Protein AF-A0A956P5V9-F1 (afdb_monomer)

Sequence (226 aa):
MSADKDPRDGPASDAERDRRAAQRGSGHRHDRHARRGRPPIDPDERKDKVLHARIPESLDAQLRQEARKMRIPVSNLVRNILEDTLRLVDNVVADSFELVDTVRRDALHIADTAKRTYGSFAKARDDEDEDGEGEEGAEGEDAAVFVAADEAPDEDPESASNAADPGRTEDPLADIYGWQSLRVSREEHCAKCDAAIARGTSANLGQSDVPGAARRWLCDACMEAW

Secondary structure (DSSP, 8-state):
---------PPPPHHHHHHHHHHT-------TT---------TTT---PPP-----HHHHHHHHHHHHHTTS-HHHHHHHHHHHHHHHHHHHHHHHHHHHHHHHHHHHHHHHHHHHHHHHHHHTTSSS-SS---------------------------S------TT----TTTTEEEEEEEE-SS-EEBTTT--EE-TTSEEEEEEESSTTPPP-EE-HHHHHT-

Solvent-accessible surface area (backbone atoms only — not comparable to full-atom values): 14953 Å² total; per-residue (Å²): 135,80,86,83,91,82,87,88,85,76,81,77,53,70,72,58,56,52,52,54,53,60,73,72,60,78,69,87,75,82,76,92,68,79,62,88,64,73,74,83,71,51,76,80,69,61,72,75,78,85,80,89,76,91,72,58,71,71,56,54,52,49,46,50,50,52,15,57,74,72,73,46,57,50,71,57,48,54,49,50,52,54,52,52,55,50,54,50,51,53,49,54,54,50,53,52,52,55,48,51,55,48,53,51,50,51,52,53,49,53,51,51,53,49,50,53,59,57,48,55,60,56,56,69,66,72,80,76,80,89,76,90,86,85,84,91,77,89,81,80,90,82,80,76,88,78,77,82,91,80,84,79,82,94,74,81,96,77,89,86,87,83,77,80,62,96,78,63,84,68,62,95,60,73,64,44,82,42,75,44,84,41,68,34,89,50,74,47,54,17,73,85,78,64,46,78,42,55,55,71,37,72,30,28,38,48,41,56,85,56,87,87,62,78,86,41,35,33,41,60,74,57,56,77,72,103

Foldseek 3Di:
DDDDDDDDDDPDPVVVVVVVVVVVPPPPPDDPPPPVDDPPQDVVNVPPDDDDDDDDPVVVVVLVVVCVVVVHDSVVVVVCVVVVVVVVVVVVVVVVVVVVVVVVVVVVVVVVVVCVVVVVVVVVVVPPPPDDDDDDDDDDDDDDDDDDPDDDPDDDDDDDDPPDDPPDPDQLCPQFPDWDWDQAQCWDAAPPPRDIDHHRDIWIWGDGPDPPRDIHIHHPVVVVVD

Mean predicted aligned error: 22.94 Å

pLDDT: mean 72.57, std 23.37, range [32.94, 98.0]

Structure (mmCIF, N/CA/C/O backbone):
data_AF-A0A956P5V9-F1
#
_entry.id   AF-A0A956P5V9-F1
#
loop_
_atom_site.group_PDB
_atom_site.id
_atom_site.type_symbol
_atom_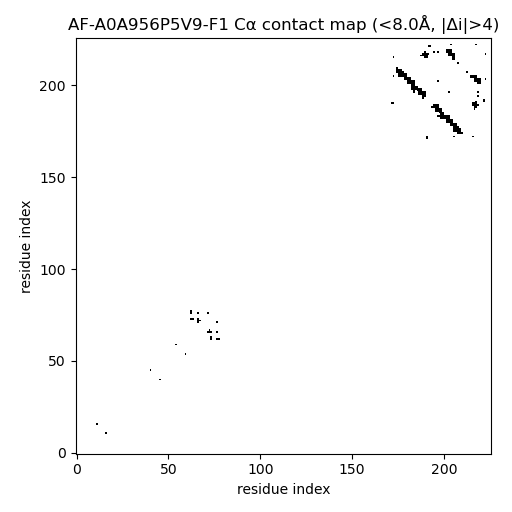site.label_atom_id
_atom_site.label_alt_id
_atom_site.label_comp_id
_atom_site.label_asym_id
_atom_site.label_entity_id
_atom_site.label_seq_id
_atom_site.pdbx_PDB_ins_code
_atom_site.Cartn_x
_atom_site.Cartn_y
_atom_site.Cartn_z
_atom_site.occupancy
_atom_site.B_iso_or_equiv
_atom_site.auth_seq_id
_atom_site.auth_comp_id
_atom_site.auth_asym_id
_atom_site.auth_atom_id
_atom_site.pdbx_PDB_model_num
ATOM 1 N N . MET A 1 1 ? -64.712 70.072 59.289 1.00 46.41 1 MET A N 1
ATOM 2 C CA . MET A 1 1 ? -64.788 68.611 59.504 1.00 46.41 1 MET A CA 1
ATOM 3 C C . MET A 1 1 ? -65.736 68.052 58.433 1.00 46.41 1 MET A C 1
ATOM 5 O O . MET A 1 1 ? -66.830 67.638 58.768 1.00 46.41 1 MET A O 1
ATOM 9 N N . SER A 1 2 ? -65.545 68.236 57.119 1.00 40.84 2 SER A N 1
ATOM 10 C CA . SER A 1 2 ? -64.409 67.884 56.236 1.00 40.84 2 SER A CA 1
ATOM 11 C C . SER A 1 2 ? -64.039 66.415 56.420 1.00 40.84 2 SER A C 1
ATOM 13 O O . SER A 1 2 ? -63.437 66.092 57.436 1.00 40.84 2 SER A O 1
ATOM 15 N N . ALA A 1 3 ? -64.620 65.540 55.592 1.00 45.25 3 ALA A N 1
ATOM 16 C CA . ALA A 1 3 ? -63.988 64.955 54.390 1.00 45.25 3 ALA A CA 1
ATOM 17 C C . ALA A 1 3 ? -63.435 63.564 54.774 1.00 45.25 3 ALA A C 1
ATOM 19 O O . ALA A 1 3 ? -62.900 63.411 55.860 1.00 45.25 3 ALA A O 1
ATOM 20 N N . ASP A 1 4 ? -63.551 62.479 54.025 1.00 46.75 4 ASP A N 1
ATOM 21 C CA . ASP A 1 4 ? -64.001 62.262 52.662 1.00 46.75 4 ASP A CA 1
ATOM 22 C C . ASP A 1 4 ? -64.373 60.774 52.571 1.00 46.75 4 ASP A C 1
ATOM 24 O O . ASP A 1 4 ? -63.726 59.915 53.177 1.00 46.75 4 ASP A O 1
ATOM 28 N N . LYS A 1 5 ? -65.455 60.478 51.861 1.00 48.50 5 LYS A N 1
ATOM 29 C CA . LYS A 1 5 ? -65.922 59.125 51.576 1.00 48.50 5 LYS A CA 1
ATOM 30 C C . LYS A 1 5 ? -65.556 58.874 50.125 1.00 48.50 5 LYS A C 1
ATOM 32 O O . LYS A 1 5 ? -66.271 59.362 49.259 1.00 48.50 5 LYS A O 1
ATOM 37 N N . ASP A 1 6 ? -64.487 58.123 49.874 1.00 47.81 6 ASP A N 1
ATOM 38 C CA . ASP A 1 6 ? -64.166 57.659 48.524 1.00 47.81 6 ASP A CA 1
ATOM 39 C C . ASP A 1 6 ? -63.976 56.124 48.512 1.00 47.81 6 ASP A C 1
ATOM 41 O O . ASP A 1 6 ? -63.402 55.559 49.450 1.00 47.81 6 ASP A O 1
ATOM 45 N N . PRO A 1 7 ? -64.539 55.429 47.506 1.00 58.16 7 PRO A N 1
ATOM 46 C CA . PRO A 1 7 ? -64.796 54.003 47.486 1.00 58.16 7 PRO A CA 1
ATOM 47 C C . PRO A 1 7 ? -63.680 53.252 46.770 1.00 58.16 7 PRO A C 1
ATOM 49 O O . PRO A 1 7 ? -63.020 53.801 45.885 1.00 58.16 7 PRO A O 1
ATOM 52 N N . ARG A 1 8 ? -63.543 51.963 47.086 1.00 48.28 8 ARG A N 1
ATOM 53 C CA . ARG A 1 8 ? -63.148 50.896 46.153 1.00 48.28 8 ARG A CA 1
ATOM 54 C C . ARG A 1 8 ? -63.007 49.601 46.943 1.00 48.28 8 ARG A C 1
ATOM 56 O O . ARG A 1 8 ? -62.033 49.454 47.653 1.00 48.28 8 ARG A O 1
ATOM 63 N N . ASP A 1 9 ? -63.995 48.719 46.828 1.00 44.31 9 ASP A N 1
ATOM 64 C CA . ASP A 1 9 ? -63.819 47.260 46.906 1.00 44.31 9 ASP A CA 1
ATOM 65 C C . ASP A 1 9 ? -65.153 46.592 46.539 1.00 44.31 9 ASP A C 1
ATOM 67 O O . ASP A 1 9 ? -65.897 46.072 47.368 1.00 44.31 9 ASP A O 1
ATOM 71 N N . GLY A 1 10 ? -65.503 46.672 45.253 1.00 46.09 10 GLY A N 1
ATOM 72 C CA . GLY A 1 10 ? -66.444 45.720 44.671 1.00 46.09 10 GLY A CA 1
ATOM 73 C C . GLY A 1 10 ? -65.675 44.432 44.364 1.00 46.09 10 GLY A C 1
ATOM 74 O O . GLY A 1 10 ? -64.620 44.526 43.729 1.00 46.09 10 GLY A O 1
ATOM 75 N N . PRO A 1 11 ? -66.137 43.242 44.792 1.00 51.69 11 PRO A N 1
ATOM 76 C CA . PRO A 1 11 ? -65.460 42.001 44.453 1.00 51.69 11 PRO A CA 1
ATOM 77 C C . PRO A 1 11 ? -65.523 41.814 42.936 1.00 51.69 11 PRO A C 1
ATOM 79 O O . PRO A 1 11 ? -66.602 41.741 42.347 1.00 51.69 11 PRO A O 1
ATOM 82 N N . ALA A 1 12 ? -64.350 41.782 42.301 1.00 51.03 12 ALA A N 1
ATOM 83 C CA . ALA A 1 12 ? -64.212 41.417 40.902 1.00 51.03 12 ALA A CA 1
ATOM 84 C C . ALA A 1 12 ? -64.928 40.078 40.682 1.00 51.03 12 ALA A C 1
ATOM 86 O O . ALA A 1 12 ? -64.551 39.072 41.282 1.00 51.03 12 ALA A O 1
ATOM 87 N N . SER A 1 13 ? -65.978 40.101 39.860 1.00 58.06 13 SER A N 1
ATOM 88 C CA . SER A 1 13 ? -66.770 38.934 39.477 1.00 58.06 13 SER A CA 1
ATOM 89 C C . SER A 1 13 ? -65.859 37.773 39.089 1.00 58.06 13 SER A C 1
ATOM 91 O O . SER A 1 13 ? -64.878 37.995 38.375 1.00 58.06 13 SER A O 1
ATOM 93 N N . ASP A 1 14 ? -66.210 36.552 39.488 1.00 54.56 14 ASP A N 1
ATOM 94 C CA . ASP A 1 14 ? -65.444 35.326 39.219 1.00 54.56 14 ASP A CA 1
ATOM 95 C C . ASP A 1 14 ? -65.039 35.163 37.736 1.00 54.56 14 ASP A C 1
ATOM 97 O O . ASP A 1 14 ? -63.960 34.657 37.427 1.00 54.56 14 ASP A O 1
ATOM 101 N N . ALA A 1 15 ? -65.811 35.746 36.814 1.00 54.78 15 ALA A N 1
ATOM 102 C CA . ALA A 1 15 ? -65.501 35.827 35.386 1.00 54.78 15 ALA A CA 1
ATOM 103 C C . ALA A 1 15 ? -64.183 36.567 35.040 1.00 54.78 15 ALA A C 1
ATOM 105 O O . ALA A 1 15 ? -63.541 36.262 34.035 1.00 54.78 15 ALA A O 1
ATOM 106 N N . GLU A 1 16 ? -63.751 37.537 35.850 1.00 52.47 16 GLU A N 1
ATOM 107 C CA . GLU A 1 16 ? -62.502 38.298 35.666 1.00 52.47 16 GLU A CA 1
ATOM 108 C C . GLU A 1 16 ? -61.285 37.494 36.167 1.00 52.47 16 GLU A C 1
ATOM 110 O O . GLU A 1 16 ? -60.184 37.573 35.609 1.00 52.47 16 GLU A O 1
ATOM 115 N N . ARG A 1 17 ? -61.493 36.671 37.206 1.00 54.59 17 ARG A N 1
ATOM 116 C CA . ARG A 1 17 ? -60.479 35.772 37.771 1.00 54.59 17 ARG A CA 1
ATOM 117 C C . ARG A 1 17 ? -60.180 34.615 36.812 1.00 54.59 17 ARG A C 1
ATOM 119 O O . ARG A 1 17 ? -59.003 34.322 36.589 1.00 54.59 17 ARG A O 1
ATOM 126 N N . ASP A 1 18 ? -61.200 34.071 36.149 1.00 55.56 18 ASP A N 1
ATOM 127 C CA . ASP A 1 18 ? -61.035 33.042 35.112 1.00 55.56 18 ASP A CA 1
ATOM 128 C C . ASP A 1 18 ? -60.335 33.573 33.851 1.00 55.56 18 ASP A C 1
ATOM 130 O O . ASP A 1 18 ? -59.452 32.911 33.297 1.00 55.56 18 ASP A O 1
ATOM 134 N N . ARG A 1 19 ? -60.609 34.820 33.435 1.00 55.47 19 ARG A N 1
ATOM 135 C CA . ARG A 1 19 ? -59.881 35.460 32.318 1.00 55.47 19 ARG A CA 1
ATOM 136 C C . ARG A 1 19 ? -58.395 35.669 32.623 1.00 55.47 19 ARG A C 1
ATOM 138 O O . ARG A 1 19 ? -57.557 35.492 31.737 1.00 55.47 19 ARG A O 1
ATOM 145 N N . ARG A 1 20 ? -58.039 36.001 33.871 1.00 54.00 20 ARG A N 1
ATOM 146 C CA . ARG A 1 20 ? -56.632 36.134 34.298 1.00 54.00 20 ARG A CA 1
ATOM 147 C C . ARG A 1 20 ? -55.919 34.787 34.435 1.00 54.00 20 ARG A C 1
ATOM 149 O O . ARG A 1 20 ? -54.707 34.742 34.217 1.00 54.00 20 ARG A O 1
ATOM 156 N N . ALA A 1 21 ? -56.638 33.707 34.747 1.00 52.31 21 ALA A N 1
ATOM 157 C CA . ALA A 1 21 ? -56.098 32.347 34.714 1.00 52.31 21 ALA A CA 1
ATOM 158 C C . ALA A 1 21 ? -55.839 31.877 33.268 1.00 52.31 21 ALA A C 1
ATOM 160 O O . ALA A 1 21 ? -54.777 31.322 32.989 1.00 52.31 21 ALA A O 1
ATOM 161 N N . ALA A 1 22 ? -56.733 32.205 32.327 1.00 51.69 22 ALA A N 1
ATOM 162 C CA . ALA A 1 22 ? -56.562 31.883 30.908 1.00 51.69 22 ALA A CA 1
ATOM 163 C C . ALA A 1 22 ? -55.430 32.684 30.227 1.00 51.69 22 ALA A C 1
A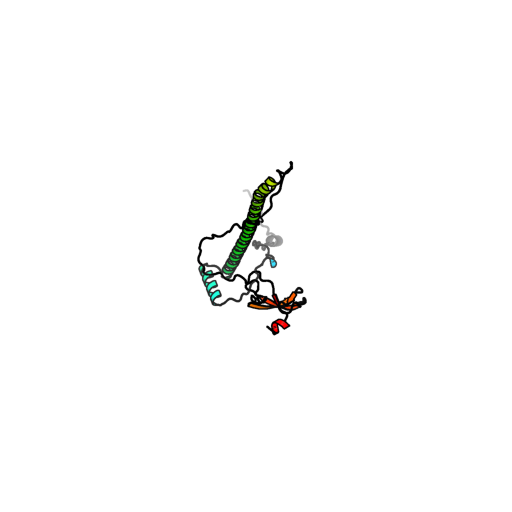TOM 165 O O . ALA A 1 22 ? -54.709 32.145 29.390 1.00 51.69 22 ALA A O 1
ATOM 166 N N . GLN A 1 23 ? -55.198 33.945 30.619 1.00 56.09 23 GLN A N 1
ATOM 167 C CA . GLN A 1 23 ? -54.114 34.777 30.060 1.00 56.09 23 GLN A CA 1
ATOM 168 C C . GLN A 1 23 ? -52.720 34.491 30.647 1.00 56.09 23 GLN A C 1
ATOM 170 O O . GLN A 1 23 ? -51.721 34.950 30.098 1.00 56.09 23 GLN A O 1
ATOM 175 N N . ARG A 1 24 ? -52.617 33.719 31.738 1.00 52.78 24 ARG A N 1
ATOM 176 C CA . ARG A 1 24 ? -51.332 33.290 32.331 1.00 52.78 24 ARG A CA 1
ATOM 177 C C . ARG A 1 24 ? -50.932 31.857 31.946 1.00 52.78 24 ARG A C 1
ATOM 179 O O . ARG A 1 24 ? -49.922 31.358 32.438 1.00 52.78 24 ARG A O 1
ATOM 186 N N . GLY A 1 25 ? -51.710 31.218 31.068 1.00 51.47 25 GLY A N 1
ATOM 187 C CA . GLY A 1 25 ? -51.619 29.797 30.727 1.00 51.47 25 GLY A CA 1
ATOM 188 C C . GLY A 1 25 ? -51.033 29.448 29.355 1.00 51.47 25 GLY A C 1
ATOM 189 O O . GLY A 1 25 ? -50.930 28.264 29.060 1.00 51.47 25 GLY A O 1
ATOM 190 N N . SER A 1 26 ? -50.595 30.398 28.520 1.00 48.19 26 SER A N 1
ATOM 191 C CA . SER A 1 26 ? -49.816 30.068 27.312 1.00 48.19 26 SER A CA 1
ATOM 192 C C . SER A 1 26 ? -48.327 30.028 27.645 1.00 48.19 26 SER A C 1
ATOM 194 O O . SER A 1 26 ? -47.505 30.829 27.197 1.00 48.19 26 SER A O 1
ATOM 196 N N . GLY A 1 27 ? -47.976 29.058 28.488 1.00 44.84 27 GLY A N 1
ATOM 197 C CA . GLY A 1 27 ? -46.605 28.623 28.659 1.00 44.84 27 GLY A CA 1
ATOM 198 C C . GLY A 1 27 ? -46.048 28.161 27.319 1.00 44.84 27 GLY A C 1
ATOM 199 O O . GLY A 1 27 ? -46.111 26.982 26.995 1.00 44.84 27 GLY A O 1
ATOM 200 N N . HIS A 1 28 ? -45.407 29.072 26.587 1.00 42.03 28 HIS A N 1
ATOM 201 C CA . HIS A 1 28 ? -44.396 28.739 25.590 1.00 42.03 28 HIS A CA 1
ATOM 202 C C . HIS A 1 28 ? -43.123 28.294 26.332 1.00 42.03 28 HIS A C 1
ATOM 204 O O . HIS A 1 28 ? -42.054 28.898 26.283 1.00 42.03 28 HIS A O 1
ATOM 210 N N . ARG A 1 29 ? -43.284 27.250 27.147 1.00 52.50 29 ARG A N 1
ATOM 211 C CA . ARG A 1 29 ? -42.209 26.417 27.655 1.00 52.50 29 ARG A CA 1
ATOM 212 C C . ARG A 1 29 ? -42.243 25.210 26.748 1.00 52.50 29 ARG A C 1
ATOM 214 O O . ARG A 1 29 ? -43.154 24.413 26.868 1.00 52.50 29 ARG A O 1
ATOM 221 N N . HIS A 1 30 ? -41.323 25.172 25.801 1.00 45.97 30 HIS A N 1
ATOM 222 C CA . HIS A 1 30 ? -40.558 24.002 25.377 1.00 45.97 30 HIS A CA 1
ATOM 223 C C . HIS A 1 30 ? -39.960 24.312 24.010 1.00 45.97 30 HIS A C 1
ATOM 225 O O . HIS A 1 30 ? -40.370 23.762 23.005 1.00 45.97 30 HIS A O 1
ATOM 231 N N . ASP A 1 31 ? -38.950 25.183 24.000 1.00 46.00 31 ASP A N 1
ATOM 232 C CA . ASP A 1 31 ? -37.848 24.983 23.061 1.00 46.00 31 ASP A CA 1
ATOM 233 C C . ASP A 1 31 ? -36.521 25.481 23.649 1.00 46.00 31 ASP A C 1
ATOM 235 O O . ASP A 1 31 ? -35.783 26.297 23.108 1.00 46.00 31 ASP A O 1
ATOM 239 N N . ARG A 1 32 ? -36.209 24.989 24.857 1.00 46.69 32 ARG A N 1
ATOM 240 C CA . ARG A 1 32 ? -34.865 25.107 25.453 1.00 46.69 32 ARG A CA 1
ATOM 241 C C . ARG A 1 32 ? -33.959 23.945 25.041 1.00 46.69 32 ARG A C 1
ATOM 243 O O . ARG A 1 32 ? -33.080 23.548 25.802 1.00 46.69 32 ARG A O 1
ATOM 250 N N . HIS A 1 33 ? -34.160 23.411 23.840 1.00 50.75 33 HIS A N 1
ATOM 251 C CA . HIS A 1 33 ? -33.246 22.459 23.220 1.00 50.75 33 HIS A CA 1
ATOM 252 C C . HIS A 1 33 ? -32.899 22.836 21.779 1.00 50.75 33 HIS A C 1
ATOM 254 O O . HIS A 1 33 ? -32.533 21.976 20.992 1.00 50.75 33 HIS A O 1
ATOM 260 N N . ALA A 1 34 ? -32.744 24.133 21.503 1.00 44.75 34 ALA A N 1
ATOM 261 C CA . ALA A 1 34 ? -31.686 24.574 20.597 1.00 44.75 34 ALA A CA 1
ATOM 262 C C . ALA A 1 34 ? -30.308 24.366 21.268 1.00 44.75 34 ALA A C 1
ATOM 264 O O . ALA A 1 34 ? -29.493 25.282 21.397 1.00 44.75 34 ALA A O 1
ATOM 265 N N . ARG A 1 35 ? -30.025 23.134 21.727 1.00 53.03 35 ARG A N 1
ATOM 266 C CA . ARG A 1 35 ? -28.639 22.682 21.732 1.00 53.03 35 ARG A CA 1
ATOM 267 C C . ARG A 1 35 ? -28.238 22.802 20.276 1.00 53.03 35 ARG A C 1
ATOM 269 O O . ARG A 1 35 ? -28.910 22.246 19.414 1.00 53.03 35 ARG A O 1
ATOM 276 N N . ARG A 1 36 ? -27.190 23.578 20.026 1.00 54.62 36 ARG A N 1
ATOM 277 C CA . ARG A 1 36 ? -26.443 23.605 18.772 1.00 54.62 36 ARG A CA 1
ATOM 278 C C . ARG A 1 36 ? -25.948 22.185 18.487 1.00 54.62 36 ARG A C 1
ATOM 280 O O . ARG A 1 36 ? -24.798 21.854 18.740 1.00 54.62 36 ARG A O 1
ATOM 287 N N . GLY A 1 37 ? -26.851 21.315 18.065 1.00 47.09 37 GLY A N 1
ATOM 288 C CA . GLY A 1 37 ? -26.527 20.084 17.394 1.00 47.09 37 GLY A CA 1
ATOM 289 C C . GLY A 1 37 ? -26.170 20.508 15.991 1.00 47.09 37 GLY A C 1
ATOM 290 O O . GLY A 1 37 ? -27.002 21.062 15.275 1.00 47.09 37 GLY A O 1
ATOM 291 N N . ARG A 1 38 ? -24.907 20.303 15.627 1.00 60.88 38 ARG A N 1
ATOM 292 C CA . ARG A 1 38 ? -24.515 20.200 14.226 1.00 60.88 38 ARG A CA 1
ATOM 293 C C . ARG A 1 38 ? -25.571 19.329 13.517 1.00 60.88 38 ARG A C 1
ATOM 295 O O . ARG A 1 38 ? -25.963 18.323 14.119 1.00 60.88 38 ARG A O 1
ATOM 302 N N . PRO A 1 39 ? -26.077 19.722 12.331 1.00 62.34 39 PRO A N 1
ATOM 303 C CA . PRO A 1 39 ? -27.022 18.893 11.587 1.00 62.34 39 PRO A CA 1
ATOM 304 C C . PRO A 1 39 ? -26.494 17.453 11.529 1.00 62.34 39 PRO A C 1
ATOM 306 O O . PRO A 1 39 ? -25.269 17.285 11.485 1.00 62.34 39 PRO A O 1
ATOM 309 N N . PRO A 1 40 ? -27.370 16.433 11.623 1.00 61.50 40 PRO A N 1
ATOM 310 C CA . PRO A 1 40 ? -26.943 15.045 11.560 1.00 61.50 40 PRO A CA 1
ATOM 311 C C . PRO A 1 40 ? -26.112 14.872 10.292 1.00 61.50 40 PRO A C 1
ATOM 313 O O . PRO A 1 40 ? -26.613 15.046 9.186 1.00 61.50 40 PRO A O 1
ATOM 316 N N . ILE A 1 41 ? -24.818 14.638 10.513 1.00 60.66 41 ILE A N 1
ATOM 317 C CA . ILE A 1 41 ? -23.829 14.310 9.493 1.00 60.66 41 ILE A CA 1
ATOM 318 C C . ILE A 1 41 ? -24.424 13.159 8.687 1.00 60.66 41 ILE A C 1
ATOM 320 O O . ILE A 1 41 ? -24.916 12.194 9.287 1.00 60.66 41 ILE A O 1
ATOM 324 N N . ASP A 1 42 ? -24.438 13.309 7.364 1.00 64.38 42 ASP A N 1
ATOM 325 C CA . ASP A 1 42 ? -25.001 12.320 6.449 1.00 64.38 42 ASP A CA 1
ATOM 326 C C . ASP A 1 42 ? -24.421 10.934 6.815 1.00 64.38 42 ASP A C 1
ATOM 328 O O . ASP A 1 42 ? -23.236 10.846 7.154 1.00 64.38 42 ASP A O 1
ATOM 332 N N . PRO A 1 43 ? -25.192 9.835 6.866 1.00 57.25 43 PRO A N 1
ATOM 333 C CA . PR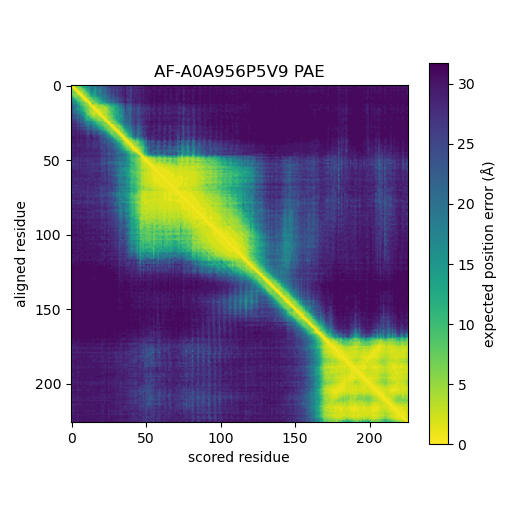O A 1 43 ? -24.631 8.515 7.162 1.00 57.25 43 PRO A CA 1
ATOM 334 C C . PRO A 1 43 ? -23.449 8.144 6.248 1.00 57.25 43 PRO A C 1
ATOM 336 O O . PRO A 1 43 ? -22.557 7.433 6.710 1.00 57.25 43 PRO A O 1
ATOM 339 N N . ASP A 1 44 ? -23.375 8.700 5.033 1.00 59.66 44 ASP A N 1
ATOM 340 C CA . ASP A 1 44 ? -22.220 8.568 4.132 1.00 59.66 44 ASP A CA 1
ATOM 341 C C . ASP A 1 44 ? -21.019 9.468 4.507 1.00 59.66 44 ASP A C 1
ATOM 343 O O . ASP A 1 44 ? -19.882 9.207 4.108 1.00 59.66 44 ASP A O 1
ATOM 347 N N . GLU A 1 45 ? -21.219 10.504 5.327 1.00 57.72 45 GLU A N 1
ATOM 348 C CA . GLU A 1 45 ? -20.151 11.256 6.002 1.00 57.72 45 GLU A CA 1
ATOM 349 C C . GLU A 1 45 ? -19.658 10.564 7.290 1.00 57.72 45 GLU A C 1
ATOM 351 O O . GLU A 1 45 ? -18.564 10.886 7.766 1.00 57.72 45 GLU A O 1
ATOM 356 N N . ARG A 1 46 ? -20.379 9.565 7.836 1.00 58.28 46 ARG A N 1
ATOM 357 C CA . ARG A 1 46 ? -19.836 8.638 8.856 1.00 58.28 46 ARG A CA 1
ATOM 358 C C . ARG A 1 46 ? -18.899 7.632 8.180 1.00 58.28 46 ARG A C 1
ATOM 360 O O . ARG A 1 46 ? -19.112 6.424 8.225 1.00 58.28 46 ARG A O 1
ATOM 367 N N . LYS A 1 47 ? -17.845 8.148 7.552 1.00 62.47 47 LYS A N 1
ATOM 368 C CA . LYS A 1 47 ? -16.835 7.435 6.754 1.00 62.47 47 LYS A CA 1
ATOM 369 C C . LYS A 1 47 ? -15.917 6.525 7.577 1.00 62.47 47 LYS A C 1
ATOM 371 O O . LYS A 1 47 ? -14.771 6.304 7.203 1.00 62.47 47 LYS A O 1
ATOM 376 N N . ASP A 1 48 ? -16.380 5.979 8.693 1.00 68.06 48 ASP A N 1
ATOM 377 C CA . ASP A 1 48 ? -15.601 4.996 9.432 1.00 68.06 48 ASP A CA 1
ATOM 378 C C . ASP A 1 48 ? -15.940 3.605 8.892 1.00 68.06 48 ASP A C 1
ATOM 380 O O . ASP A 1 48 ? -16.825 2.899 9.382 1.00 68.06 48 ASP A O 1
ATOM 384 N N . LYS A 1 49 ? -15.224 3.207 7.835 1.00 80.06 49 LYS A N 1
ATOM 385 C CA . LYS A 1 49 ? -15.227 1.820 7.373 1.00 80.06 49 LYS A CA 1
ATOM 386 C C . LYS A 1 49 ? -14.415 0.983 8.362 1.00 80.06 49 LYS A C 1
ATOM 388 O O . LYS A 1 49 ? -13.217 1.195 8.528 1.00 80.06 49 LYS A O 1
ATOM 393 N N . VAL A 1 50 ? -15.067 0.024 9.018 1.00 85.50 50 VAL A N 1
ATOM 394 C CA . VAL A 1 50 ? -14.387 -0.910 9.925 1.00 85.50 50 VAL A CA 1
ATOM 395 C C . VAL A 1 50 ? -13.667 -1.972 9.101 1.00 85.50 50 VAL A C 1
ATOM 397 O O . VAL A 1 50 ? -14.291 -2.692 8.321 1.00 85.50 50 VAL A O 1
ATOM 400 N N . LEU A 1 51 ? -12.352 -2.065 9.288 1.00 82.56 51 LEU A N 1
ATOM 401 C CA . LEU A 1 51 ? -11.518 -3.115 8.718 1.00 82.56 51 LEU A CA 1
ATOM 402 C C . LEU A 1 51 ? -11.265 -4.181 9.785 1.00 82.56 51 LEU A C 1
ATOM 404 O O . LEU A 1 51 ? -10.730 -3.889 10.854 1.00 82.56 51 LEU A O 1
ATOM 408 N N . HIS A 1 52 ? -11.652 -5.422 9.493 1.00 89.31 52 HIS A N 1
ATOM 409 C CA . HIS A 1 52 ? -11.288 -6.576 10.308 1.00 89.31 52 HIS A CA 1
ATOM 410 C C . HIS A 1 52 ? -10.033 -7.216 9.720 1.00 89.31 52 HIS A C 1
ATOM 412 O O . HIS A 1 52 ? -10.069 -7.741 8.609 1.00 89.31 52 HIS A O 1
ATOM 418 N N . ALA A 1 53 ? -8.933 -7.173 10.467 1.00 89.50 53 ALA A N 1
ATOM 419 C CA . ALA A 1 53 ? -7.669 -7.790 10.089 1.00 89.50 53 ALA A CA 1
ATOM 420 C C . ALA A 1 53 ? -7.369 -8.988 10.998 1.00 89.50 53 ALA A C 1
ATOM 422 O O . ALA A 1 53 ? -7.659 -8.956 12.196 1.00 89.50 53 ALA A O 1
ATOM 423 N N . ARG A 1 54 ? -6.769 -10.041 10.434 1.00 95.19 54 ARG A N 1
ATOM 424 C CA . ARG A 1 54 ? -6.145 -11.107 11.225 1.00 95.19 54 ARG A CA 1
ATOM 425 C C . ARG A 1 54 ? -4.737 -10.654 11.584 1.00 95.19 54 ARG A C 1
ATOM 427 O O . ARG A 1 54 ? -3.952 -10.353 10.692 1.00 95.19 54 ARG A O 1
ATOM 434 N N . ILE A 1 55 ? -4.438 -10.611 12.874 1.00 94.19 55 ILE A N 1
ATOM 435 C CA . ILE A 1 55 ? -3.144 -10.188 13.411 1.00 94.19 55 ILE A CA 1
ATOM 436 C C . ILE A 1 55 ? -2.658 -11.225 14.429 1.00 94.19 55 ILE A C 1
ATOM 438 O O . ILE A 1 55 ? -3.473 -11.700 15.224 1.00 94.19 55 ILE A O 1
ATOM 442 N N . PRO A 1 56 ? -1.367 -11.605 14.413 1.00 97.69 56 PRO A N 1
ATOM 443 C CA . PRO A 1 56 ? -0.792 -12.471 15.438 1.00 97.69 56 PRO A CA 1
ATOM 444 C C . PRO A 1 56 ? -0.969 -11.884 16.846 1.00 97.69 56 PRO A C 1
ATOM 446 O O . PRO A 1 56 ? -0.891 -10.667 17.026 1.00 97.69 56 PRO A O 1
ATOM 449 N N . GLU A 1 57 ? -1.146 -12.740 17.857 1.00 95.56 57 GLU A N 1
ATOM 450 C CA . GLU A 1 57 ? -1.360 -12.302 19.250 1.00 95.56 57 GLU A CA 1
ATOM 451 C C . GLU A 1 57 ? -0.201 -11.452 19.789 1.00 95.56 57 GLU A C 1
ATOM 453 O O . GLU A 1 57 ? -0.414 -10.471 20.502 1.00 95.56 57 GLU A O 1
ATOM 458 N N . SER A 1 58 ? 1.032 -11.787 19.399 1.00 97.06 58 SER A N 1
ATOM 459 C CA . SER A 1 58 ? 2.229 -11.027 19.767 1.00 97.06 58 SER A CA 1
ATOM 460 C C . SER A 1 58 ? 2.192 -9.591 19.240 1.00 97.06 58 SER A C 1
ATOM 462 O O . SER A 1 58 ? 2.583 -8.667 19.954 1.00 97.06 58 SER A O 1
ATOM 464 N N . LEU A 1 59 ? 1.681 -9.387 18.023 1.00 96.81 59 LEU A N 1
ATOM 465 C CA . LEU A 1 59 ? 1.566 -8.069 17.409 1.00 96.81 59 LEU A CA 1
ATOM 466 C C . LEU A 1 59 ? 0.451 -7.239 18.063 1.00 96.81 59 LEU A C 1
ATOM 468 O O . LEU A 1 59 ? 0.667 -6.065 18.352 1.00 96.81 59 LEU A O 1
ATOM 472 N N . ASP A 1 60 ? -0.709 -7.834 18.370 1.00 95.81 60 ASP A N 1
ATOM 473 C CA . ASP A 1 60 ? -1.777 -7.141 19.116 1.00 95.81 60 ASP A CA 1
ATOM 474 C C . ASP A 1 60 ? -1.285 -6.676 20.497 1.00 95.81 60 ASP A C 1
ATOM 476 O O . ASP A 1 60 ? -1.513 -5.529 20.899 1.00 95.81 60 ASP A O 1
ATOM 480 N N . ALA A 1 61 ? -0.539 -7.531 21.205 1.00 97.69 61 ALA A N 1
ATOM 481 C CA . ALA A 1 61 ? 0.042 -7.189 22.499 1.00 97.69 61 ALA A CA 1
ATOM 482 C C . ALA A 1 61 ? 1.009 -5.995 22.405 1.00 97.69 61 ALA A C 1
ATOM 484 O O . ALA A 1 61 ? 0.923 -5.074 23.229 1.00 97.69 61 ALA A O 1
ATOM 485 N N . GLN A 1 62 ? 1.875 -5.976 21.385 1.00 97.69 62 GLN A N 1
ATOM 486 C CA . GLN A 1 62 ? 2.796 -4.866 21.117 1.00 97.69 62 GLN A CA 1
ATOM 487 C C . GLN A 1 62 ? 2.046 -3.575 20.769 1.00 97.69 62 GLN A C 1
ATOM 489 O O . GLN A 1 62 ? 2.304 -2.536 21.377 1.00 97.69 62 GLN A O 1
ATOM 494 N N . LEU A 1 63 ? 1.049 -3.636 19.878 1.00 96.88 63 LEU A N 1
ATOM 495 C CA . LEU A 1 63 ? 0.222 -2.480 19.510 1.00 96.88 63 LEU A CA 1
ATOM 496 C C . LEU A 1 63 ? -0.486 -1.876 20.730 1.00 96.88 63 LEU A C 1
ATOM 498 O O . LEU A 1 63 ? -0.515 -0.656 20.904 1.00 96.88 63 LEU A O 1
ATOM 502 N N . ARG A 1 64 ? -1.019 -2.717 21.625 1.00 97.19 64 ARG A N 1
ATOM 503 C CA . ARG A 1 64 ? -1.616 -2.263 22.890 1.00 97.19 64 ARG A CA 1
ATOM 504 C C . ARG A 1 64 ? -0.593 -1.622 23.820 1.00 97.19 64 ARG A C 1
ATOM 506 O O . ARG A 1 64 ? -0.928 -0.656 24.505 1.00 97.19 64 ARG A O 1
ATOM 513 N N . GLN A 1 65 ? 0.616 -2.171 23.906 1.00 98.00 65 GLN A N 1
ATOM 514 C CA . GLN A 1 65 ? 1.678 -1.628 24.750 1.00 98.00 65 GLN A CA 1
ATOM 515 C C . GLN A 1 65 ? 2.116 -0.245 24.270 1.00 98.00 65 GLN A C 1
ATOM 517 O O . GLN A 1 65 ? 2.154 0.686 25.076 1.00 98.00 65 GLN A O 1
ATOM 522 N N . GLU A 1 66 ? 2.364 -0.095 22.973 1.00 97.81 66 GLU A N 1
ATOM 523 C CA . GLU A 1 66 ? 2.775 1.180 22.389 1.00 97.81 66 GLU A CA 1
ATOM 524 C C . GLU A 1 66 ? 1.667 2.234 22.471 1.00 97.81 66 GLU A C 1
ATOM 526 O O . GLU A 1 66 ? 1.908 3.360 22.910 1.00 97.81 66 GLU A O 1
ATOM 531 N N . ALA A 1 67 ? 0.414 1.861 22.196 1.00 97.88 67 ALA A N 1
ATOM 532 C CA . ALA A 1 67 ? -0.719 2.771 22.356 1.00 97.88 67 ALA A CA 1
ATOM 533 C C . ALA A 1 67 ? -0.858 3.276 23.808 1.00 97.88 67 ALA A C 1
ATOM 535 O O . ALA A 1 67 ? -1.074 4.468 24.041 1.00 97.88 67 ALA A O 1
ATOM 536 N N . ARG A 1 68 ? -0.656 2.394 24.803 1.00 97.44 68 ARG A N 1
ATOM 537 C CA . ARG A 1 68 ? -0.647 2.770 26.229 1.00 97.44 68 ARG A CA 1
ATOM 538 C C . ARG A 1 68 ? 0.482 3.737 26.568 1.00 97.44 68 ARG A C 1
ATOM 540 O O . ARG A 1 68 ? 0.238 4.710 27.279 1.00 97.44 68 ARG A O 1
ATOM 547 N N . LYS A 1 69 ? 1.693 3.490 26.063 1.00 97.94 69 LYS A N 1
ATOM 548 C CA . LYS A 1 69 ? 2.863 4.359 26.270 1.00 97.94 69 LYS A CA 1
ATOM 549 C C . LYS A 1 69 ? 2.610 5.765 25.726 1.00 97.94 69 LYS A C 1
ATOM 551 O O . LYS A 1 69 ? 2.889 6.745 26.411 1.00 97.94 69 LYS A O 1
ATOM 556 N N . MET A 1 70 ? 1.998 5.852 24.547 1.00 96.00 70 MET A N 1
ATOM 557 C CA . MET A 1 70 ? 1.605 7.108 23.902 1.00 96.00 70 MET A CA 1
ATOM 558 C C . MET A 1 70 ? 0.296 7.708 24.446 1.00 96.00 70 MET A C 1
ATOM 560 O O . MET A 1 70 ? -0.079 8.808 24.053 1.00 96.00 70 MET A O 1
ATOM 564 N N . ARG A 1 71 ? -0.390 7.024 25.375 1.00 97.50 71 ARG A N 1
ATOM 565 C CA . ARG A 1 71 ? -1.684 7.420 25.967 1.00 97.50 71 ARG A CA 1
ATOM 566 C C . ARG A 1 71 ? -2.785 7.693 24.933 1.00 97.50 71 ARG A C 1
ATOM 568 O O . ARG A 1 71 ? -3.633 8.559 25.140 1.00 97.50 71 ARG A O 1
ATOM 575 N N . ILE A 1 72 ? -2.801 6.923 23.849 1.00 97.88 72 ILE A N 1
ATOM 576 C CA . ILE A 1 72 ? -3.827 6.990 22.802 1.00 97.88 72 ILE A CA 1
ATOM 577 C C . ILE A 1 72 ? -4.533 5.636 22.632 1.00 97.88 72 ILE A C 1
ATOM 579 O O . ILE A 1 72 ? -3.985 4.600 23.010 1.00 97.88 72 ILE A O 1
ATOM 583 N N . PRO A 1 73 ? -5.753 5.598 22.065 1.00 97.56 73 PRO A N 1
ATOM 584 C CA . PRO A 1 73 ? -6.394 4.342 21.690 1.00 97.56 73 PRO A CA 1
ATOM 585 C C . PRO A 1 73 ? -5.618 3.615 20.586 1.00 97.56 73 PRO A C 1
ATOM 587 O O . PRO A 1 73 ? -5.078 4.249 19.680 1.00 97.56 73 PRO A O 1
ATOM 590 N N . VAL A 1 74 ? -5.645 2.279 20.608 1.00 95.19 74 VAL A N 1
ATOM 591 C CA . VAL A 1 74 ? -4.986 1.433 19.592 1.00 95.19 74 VAL A CA 1
ATOM 592 C C . VAL A 1 74 ? -5.469 1.763 18.181 1.00 95.19 74 VAL A C 1
ATOM 594 O O . VAL A 1 74 ? -4.662 1.862 17.266 1.00 95.19 74 VAL A O 1
ATOM 597 N N . SER A 1 75 ? -6.770 2.006 18.002 1.00 92.62 75 SER A N 1
ATOM 598 C CA . SER A 1 75 ? -7.332 2.387 16.702 1.00 92.62 75 SER A CA 1
ATOM 599 C C . SER A 1 75 ? -6.745 3.691 16.157 1.00 92.62 75 SER A C 1
ATOM 601 O O . SER A 1 75 ? -6.549 3.806 14.951 1.00 92.62 75 SER A O 1
ATOM 603 N N . ASN A 1 76 ? -6.438 4.654 17.031 1.00 94.31 76 ASN A N 1
ATOM 604 C CA . ASN A 1 76 ? -5.827 5.919 16.638 1.00 94.31 76 ASN A CA 1
ATOM 605 C C . ASN A 1 76 ? -4.349 5.737 16.284 1.00 94.31 76 ASN A C 1
ATOM 607 O O . ASN A 1 76 ? -3.883 6.298 15.302 1.00 94.31 76 ASN A O 1
ATOM 611 N N . LEU A 1 77 ? -3.629 4.907 17.048 1.00 96.06 77 LEU A N 1
ATOM 612 C CA . LEU A 1 77 ? -2.245 4.561 16.733 1.00 96.06 77 LEU A CA 1
ATOM 613 C C . LEU A 1 77 ? -2.142 3.894 15.359 1.00 96.06 77 LEU A C 1
ATOM 615 O O . LEU A 1 77 ? -1.356 4.326 14.525 1.00 96.06 77 LEU A O 1
ATOM 619 N N . VAL A 1 78 ? -2.958 2.865 15.119 1.00 95.00 78 VAL A N 1
ATOM 620 C CA . VAL A 1 78 ? -2.966 2.138 13.844 1.00 95.00 78 VAL A CA 1
ATOM 621 C C . VAL A 1 78 ? -3.322 3.077 12.696 1.00 95.00 78 VAL A C 1
ATOM 623 O O . VAL A 1 78 ? -2.654 3.043 11.669 1.00 95.00 78 VAL A O 1
ATOM 626 N N . ARG A 1 79 ? -4.320 3.952 12.876 1.00 92.56 79 ARG A N 1
ATOM 627 C CA . ARG A 1 79 ? -4.669 4.962 11.869 1.00 92.56 79 ARG A CA 1
ATOM 628 C C . ARG A 1 79 ? -3.479 5.869 11.553 1.00 92.56 79 ARG A C 1
ATOM 630 O O . ARG A 1 79 ? -3.139 5.991 10.387 1.00 92.56 79 ARG A O 1
ATOM 637 N N . ASN A 1 80 ? -2.831 6.438 12.569 1.00 94.81 80 ASN A N 1
ATOM 638 C CA . ASN A 1 80 ? -1.688 7.329 12.373 1.00 94.81 80 ASN A CA 1
ATOM 639 C C . ASN A 1 80 ? -0.536 6.620 11.658 1.00 94.81 80 ASN A C 1
ATOM 641 O O . ASN A 1 80 ? -0.038 7.138 10.674 1.00 94.81 80 ASN A O 1
ATOM 645 N N . ILE A 1 81 ? -0.171 5.406 12.082 1.00 95.94 81 ILE A N 1
ATOM 646 C CA . ILE A 1 81 ? 0.898 4.635 11.431 1.00 95.94 81 ILE A CA 1
ATOM 647 C C . ILE A 1 81 ? 0.562 4.374 9.959 1.00 95.94 81 ILE A C 1
ATOM 649 O O . ILE A 1 81 ? 1.416 4.550 9.094 1.00 95.94 81 ILE A O 1
ATOM 653 N N . LEU A 1 82 ? -0.671 3.963 9.652 1.00 95.25 82 LEU A N 1
ATOM 654 C CA . LEU A 1 82 ? -1.086 3.723 8.269 1.00 95.25 82 LEU A CA 1
ATOM 655 C C . LEU A 1 82 ? -1.090 5.018 7.447 1.00 95.25 82 LEU A C 1
ATOM 657 O O . LEU A 1 82 ? -0.623 5.017 6.317 1.00 95.25 82 LEU A O 1
ATOM 661 N N . GLU A 1 83 ? -1.566 6.131 8.001 1.00 94.81 83 GLU A N 1
ATOM 662 C CA . GLU A 1 83 ? -1.532 7.418 7.304 1.00 94.81 83 GLU A CA 1
ATOM 663 C C . GLU A 1 83 ? -0.099 7.928 7.092 1.00 94.81 83 GLU A C 1
ATOM 665 O O . GLU A 1 83 ? 0.219 8.424 6.015 1.00 94.81 83 GLU A O 1
ATOM 670 N N . ASP A 1 84 ? 0.773 7.791 8.087 1.00 95.75 84 ASP A N 1
ATOM 671 C CA . ASP A 1 84 ? 2.151 8.282 8.038 1.00 95.75 84 ASP A CA 1
ATOM 672 C C . ASP A 1 84 ? 3.012 7.442 7.089 1.00 95.75 84 ASP A C 1
ATOM 674 O O . ASP A 1 84 ? 3.798 7.991 6.319 1.00 95.75 84 ASP A O 1
ATOM 678 N N . THR A 1 85 ? 2.824 6.118 7.083 1.00 96.19 85 THR A N 1
ATOM 679 C CA . THR A 1 85 ? 3.510 5.227 6.134 1.00 96.19 85 THR A CA 1
ATOM 680 C C . THR A 1 85 ? 3.067 5.477 4.697 1.00 96.19 85 THR A C 1
ATOM 682 O O . THR A 1 85 ? 3.917 5.530 3.813 1.00 96.19 85 THR A O 1
ATOM 685 N N . LEU A 1 86 ? 1.771 5.697 4.456 1.00 94.56 86 LEU A N 1
ATOM 686 C CA . LEU A 1 86 ? 1.271 6.018 3.117 1.00 94.56 86 LEU A CA 1
ATOM 687 C C . LEU A 1 86 ? 1.781 7.379 2.631 1.00 94.56 86 LEU A C 1
ATOM 689 O O . LEU A 1 86 ? 2.312 7.460 1.529 1.00 94.56 86 LEU A O 1
ATOM 693 N N . ARG A 1 87 ? 1.727 8.423 3.472 1.00 93.31 87 ARG A N 1
ATOM 694 C CA . ARG A 1 87 ? 2.285 9.746 3.131 1.00 93.31 87 ARG A CA 1
ATOM 695 C C . ARG A 1 87 ? 3.774 9.677 2.808 1.00 93.31 87 ARG A C 1
ATOM 697 O O . ARG A 1 87 ? 4.229 10.351 1.890 1.00 93.31 87 ARG A O 1
ATOM 704 N N . LEU A 1 88 ? 4.537 8.886 3.563 1.00 96.12 88 LEU A N 1
ATOM 705 C CA . LEU A 1 88 ? 5.963 8.712 3.308 1.00 96.12 88 LEU A CA 1
ATOM 706 C C . LEU A 1 88 ? 6.209 8.071 1.937 1.00 96.12 88 LEU A C 1
ATOM 708 O O . LEU A 1 88 ? 7.031 8.576 1.178 1.00 96.12 88 LEU A O 1
ATOM 712 N N . VAL A 1 89 ? 5.490 6.992 1.614 1.00 96.19 89 VAL A N 1
ATOM 713 C CA . VAL A 1 89 ? 5.626 6.305 0.320 1.00 96.19 89 VAL A CA 1
ATOM 714 C C . VAL A 1 89 ? 5.231 7.223 -0.836 1.00 96.19 89 VAL A C 1
ATOM 716 O O . VAL A 1 89 ? 5.973 7.303 -1.812 1.00 96.19 89 VAL A O 1
ATOM 719 N N . ASP A 1 90 ? 4.123 7.956 -0.713 1.00 93.88 90 ASP A N 1
ATOM 720 C CA . ASP A 1 90 ? 3.657 8.877 -1.755 1.00 93.88 90 ASP A CA 1
ATOM 721 C C . ASP A 1 90 ? 4.699 9.964 -2.065 1.00 93.88 90 ASP A C 1
ATOM 723 O O . ASP A 1 90 ? 4.962 10.251 -3.234 1.00 93.88 90 ASP A O 1
ATOM 727 N N . ASN A 1 91 ? 5.342 10.523 -1.035 1.00 93.69 91 ASN A N 1
ATOM 728 C CA . ASN A 1 91 ? 6.386 11.533 -1.213 1.00 93.69 91 ASN A CA 1
ATOM 729 C C . ASN A 1 91 ? 7.634 10.954 -1.898 1.00 93.69 91 ASN A C 1
ATOM 731 O O . ASN A 1 91 ? 8.134 11.542 -2.847 1.00 93.69 91 ASN A O 1
ATOM 735 N N . VAL A 1 92 ? 8.100 9.771 -1.486 1.00 94.12 92 VAL A N 1
ATOM 736 C CA . VAL A 1 92 ? 9.279 9.128 -2.099 1.00 94.12 92 VAL A CA 1
ATOM 737 C C . VAL A 1 92 ? 9.034 8.792 -3.572 1.00 94.12 92 VAL A C 1
ATOM 739 O O . VAL A 1 92 ? 9.919 8.947 -4.416 1.00 94.12 92 VAL A O 1
ATOM 742 N N . VAL A 1 93 ? 7.825 8.332 -3.897 1.00 93.69 93 VAL A N 1
ATOM 743 C CA . VAL A 1 93 ? 7.430 8.048 -5.280 1.00 93.69 93 VAL A CA 1
ATOM 744 C C . VAL A 1 93 ? 7.381 9.340 -6.099 1.00 93.69 93 VAL A C 1
ATOM 746 O O . VAL A 1 93 ? 7.880 9.352 -7.224 1.00 93.69 93 VAL A O 1
ATOM 749 N N . ALA A 1 94 ? 6.849 10.430 -5.541 1.00 91.81 94 ALA A N 1
ATOM 750 C CA . ALA A 1 94 ? 6.856 11.737 -6.195 1.00 91.81 94 ALA A CA 1
ATOM 751 C C . ALA A 1 94 ? 8.288 12.230 -6.476 1.00 91.81 94 ALA A C 1
ATOM 753 O O . ALA A 1 94 ? 8.602 12.545 -7.624 1.00 91.81 94 ALA A O 1
ATOM 754 N N . ASP A 1 95 ? 9.173 12.186 -5.476 1.00 91.19 95 ASP A N 1
ATOM 755 C CA . ASP A 1 95 ? 10.578 12.599 -5.602 1.00 91.19 95 ASP A CA 1
ATOM 756 C C . ASP A 1 95 ? 11.321 11.775 -6.669 1.00 91.19 95 ASP A C 1
ATOM 758 O O . ASP A 1 95 ? 12.130 12.297 -7.439 1.00 91.19 95 ASP A O 1
ATOM 762 N N . SER A 1 96 ? 11.012 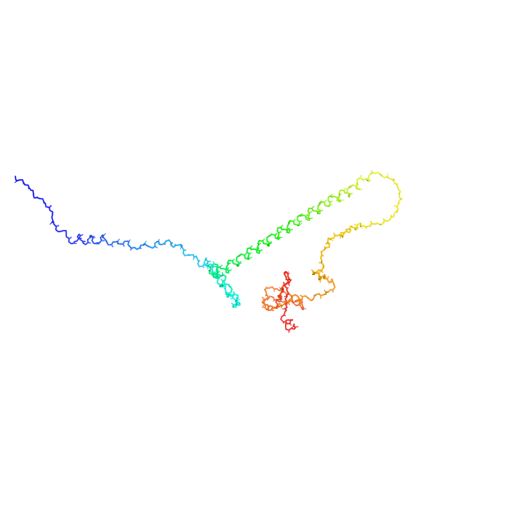10.477 -6.762 1.00 92.69 96 SER A N 1
ATOM 763 C CA . SER A 1 96 ? 11.604 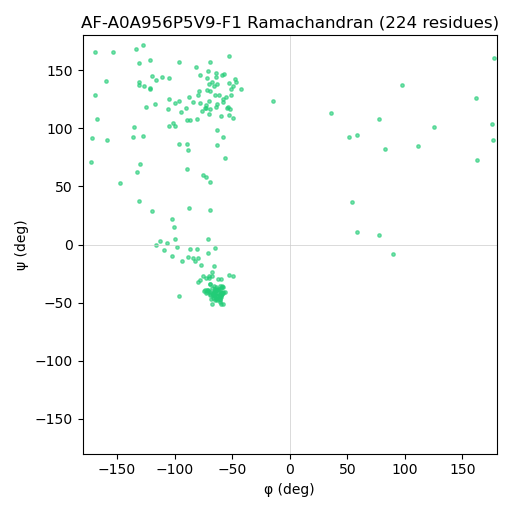9.586 -7.766 1.00 92.69 96 SER A CA 1
ATOM 764 C C . SER A 1 96 ? 11.224 9.997 -9.191 1.00 92.69 96 SER A C 1
ATOM 766 O O . SER A 1 96 ? 12.066 9.956 -10.089 1.00 92.69 96 SER A O 1
ATOM 768 N N . PHE A 1 97 ? 9.978 10.426 -9.416 1.00 93.19 97 PHE A N 1
ATOM 769 C CA . PHE A 1 97 ? 9.550 10.920 -10.727 1.00 93.19 97 PHE A CA 1
ATOM 770 C C . PHE A 1 97 ? 10.204 12.260 -11.082 1.00 93.19 97 PHE A C 1
ATOM 772 O O . PHE A 1 97 ? 10.651 12.431 -12.217 1.00 93.19 97 PHE A O 1
ATOM 779 N N . GLU A 1 98 ? 10.329 13.180 -10.123 1.00 91.19 98 GLU A N 1
ATOM 780 C CA . GLU A 1 98 ? 11.026 14.455 -10.340 1.00 91.19 98 GLU A CA 1
ATOM 781 C C . GLU A 1 98 ? 12.509 14.249 -10.677 1.00 91.19 98 GLU A C 1
ATOM 783 O O . GLU A 1 98 ? 13.058 14.915 -11.567 1.00 91.19 98 GLU A O 1
ATOM 788 N N . LEU A 1 99 ? 13.155 13.284 -10.016 1.00 93.06 99 LEU A N 1
ATOM 789 C CA . LEU A 1 99 ? 14.535 12.919 -10.303 1.00 93.06 99 LEU A CA 1
ATOM 790 C C . LEU A 1 99 ? 14.679 12.344 -11.715 1.00 93.06 99 LEU A C 1
ATOM 792 O O . LEU A 1 99 ? 15.567 12.770 -12.451 1.00 93.06 99 LEU A O 1
ATOM 796 N N . VAL A 1 100 ? 13.797 11.427 -12.126 1.00 94.94 100 VAL A N 1
ATOM 797 C CA . VAL A 1 100 ? 13.814 10.850 -13.482 1.00 94.94 100 VAL A CA 1
ATOM 798 C C . VAL A 1 100 ? 13.650 11.933 -14.548 1.00 94.94 100 VAL A C 1
ATOM 800 O O . VAL A 1 100 ? 14.386 11.932 -15.535 1.00 94.94 100 VAL A O 1
ATOM 803 N N . ASP A 1 101 ? 12.739 12.886 -14.352 1.00 94.19 101 ASP A N 1
ATOM 804 C CA . ASP A 1 101 ? 12.553 13.994 -15.294 1.00 94.19 101 ASP A CA 1
ATOM 805 C C . ASP A 1 101 ? 13.772 14.921 -15.353 1.00 94.19 101 ASP A C 1
ATOM 807 O O . ASP A 1 101 ? 14.125 15.419 -16.428 1.00 94.19 101 ASP A O 1
ATOM 811 N N . THR A 1 102 ? 14.442 15.131 -14.220 1.00 94.50 102 THR A N 1
ATOM 812 C CA . THR A 1 102 ? 15.681 15.915 -14.149 1.00 94.50 102 THR A CA 1
ATOM 813 C C . THR A 1 102 ? 16.816 15.204 -14.879 1.00 94.50 102 THR A C 1
ATOM 815 O O . THR A 1 102 ? 17.393 15.775 -15.801 1.00 94.50 102 THR A O 1
ATOM 818 N N . VAL A 1 103 ? 17.050 13.925 -14.577 1.00 96.06 103 VAL A N 1
ATOM 819 C CA . VAL A 1 103 ? 18.065 13.095 -15.244 1.00 96.06 103 VAL A CA 1
ATOM 820 C C . VAL A 1 103 ? 17.806 13.013 -16.746 1.00 96.06 103 VAL A C 1
ATOM 822 O O . VAL A 1 103 ? 18.726 13.157 -17.549 1.00 96.06 103 VAL A O 1
ATOM 825 N N . ARG A 1 104 ? 16.545 12.837 -17.158 1.00 96.12 104 ARG A N 1
ATOM 826 C CA . ARG A 1 104 ? 16.164 12.835 -18.574 1.00 96.12 104 ARG A CA 1
ATOM 827 C C . ARG A 1 104 ? 16.489 14.168 -19.241 1.00 96.12 104 ARG A C 1
ATOM 829 O O . ARG A 1 104 ? 17.001 14.176 -20.360 1.00 96.12 104 ARG A O 1
ATOM 836 N N . ARG A 1 105 ? 16.171 15.290 -18.591 1.00 94.06 105 ARG A N 1
ATOM 837 C CA . ARG A 1 105 ? 16.460 16.633 -19.112 1.00 94.06 105 ARG A CA 1
ATOM 838 C C . ARG A 1 105 ? 17.964 16.856 -19.254 1.00 94.06 105 ARG A C 1
ATOM 840 O O . ARG A 1 105 ? 18.395 17.328 -20.304 1.00 94.06 105 ARG A O 1
ATOM 847 N N . ASP A 1 106 ? 18.740 16.456 -18.255 1.00 94.81 106 ASP A N 1
ATOM 848 C CA . ASP A 1 106 ? 20.195 16.590 -18.255 1.00 94.81 106 ASP A CA 1
ATOM 849 C C . ASP A 1 106 ? 20.833 15.714 -19.336 1.00 94.81 106 ASP A C 1
ATOM 851 O O . ASP A 1 106 ? 21.657 16.197 -20.109 1.00 94.81 106 ASP A O 1
ATOM 855 N N . ALA A 1 107 ? 20.384 14.464 -19.488 1.00 94.56 107 ALA A N 1
ATOM 856 C CA . ALA A 1 107 ? 20.842 13.572 -20.551 1.00 94.56 107 ALA A CA 1
ATOM 857 C C . ALA A 1 107 ? 20.559 14.143 -21.952 1.00 94.56 107 ALA A C 1
ATOM 859 O O . ALA A 1 107 ? 21.420 14.095 -22.832 1.00 94.56 107 ALA A O 1
ATOM 860 N N . LEU A 1 108 ? 19.374 14.731 -22.164 1.00 93.94 108 LEU A N 1
ATOM 861 C CA . LEU A 1 108 ? 19.039 15.400 -23.425 1.00 93.94 108 LEU A CA 1
ATOM 862 C C . LEU A 1 108 ? 19.909 16.637 -23.666 1.00 93.94 108 LEU A C 1
ATOM 864 O O . LEU A 1 108 ? 20.349 16.859 -24.793 1.00 93.94 108 LEU A O 1
ATOM 868 N N . HIS A 1 109 ? 20.178 17.421 -22.623 1.00 91.50 109 HIS A N 1
ATOM 869 C CA . HIS A 1 109 ? 21.037 18.595 -22.719 1.00 91.50 109 HIS A CA 1
ATOM 870 C C . HIS A 1 109 ? 22.487 18.207 -23.042 1.00 91.50 109 HIS A C 1
ATOM 872 O O . HIS A 1 109 ? 23.093 18.813 -23.921 1.00 91.50 109 HIS A O 1
ATOM 878 N N . ILE A 1 110 ? 23.023 17.164 -22.399 1.00 90.81 110 ILE A N 1
ATOM 879 C CA . ILE A 1 110 ? 24.357 16.609 -22.681 1.00 90.81 110 ILE A CA 1
ATOM 880 C C . ILE A 1 110 ? 24.437 16.085 -24.121 1.00 90.81 110 ILE A C 1
ATOM 882 O O . ILE A 1 110 ? 25.418 16.324 -24.823 1.00 90.81 110 ILE A O 1
ATOM 886 N N . ALA A 1 111 ? 23.395 15.398 -24.595 1.00 88.75 111 ALA A N 1
ATOM 887 C CA . ALA A 1 111 ? 23.349 14.919 -25.971 1.00 88.75 111 ALA A CA 1
ATOM 888 C C . ALA A 1 111 ? 23.321 16.075 -26.988 1.00 88.75 111 ALA A C 1
ATOM 890 O O . ALA A 1 111 ? 23.955 15.977 -28.039 1.00 88.75 111 ALA A O 1
ATOM 891 N N . ASP A 1 112 ? 22.605 17.166 -26.700 1.00 87.88 112 ASP A N 1
ATOM 892 C CA . ASP A 1 112 ? 22.571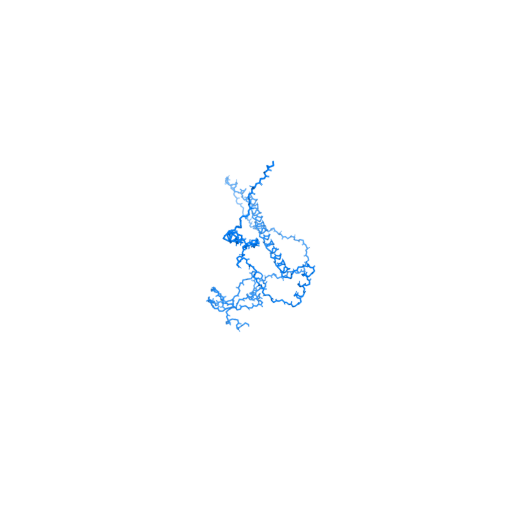 18.349 -27.568 1.00 87.88 112 ASP A CA 1
ATOM 893 C C . ASP A 1 112 ? 23.906 19.102 -27.572 1.00 87.88 112 ASP A C 1
ATOM 895 O O . ASP A 1 112 ? 24.402 19.467 -28.640 1.00 87.88 112 ASP A O 1
ATOM 899 N N . THR A 1 113 ? 24.538 19.286 -26.407 1.00 88.25 113 THR A N 1
ATOM 900 C CA . THR A 1 113 ? 25.853 19.938 -26.327 1.00 88.25 113 THR A CA 1
ATOM 901 C C . THR A 1 113 ? 26.923 19.127 -27.045 1.00 88.25 113 THR A C 1
ATOM 903 O O . THR A 1 113 ? 27.691 19.712 -27.807 1.00 88.25 113 THR A O 1
ATOM 906 N N . ALA A 1 114 ? 26.921 17.798 -26.892 1.00 87.00 114 ALA A N 1
ATOM 907 C CA . ALA A 1 114 ? 27.801 16.903 -27.637 1.00 87.00 114 ALA A CA 1
ATOM 908 C C . ALA A 1 114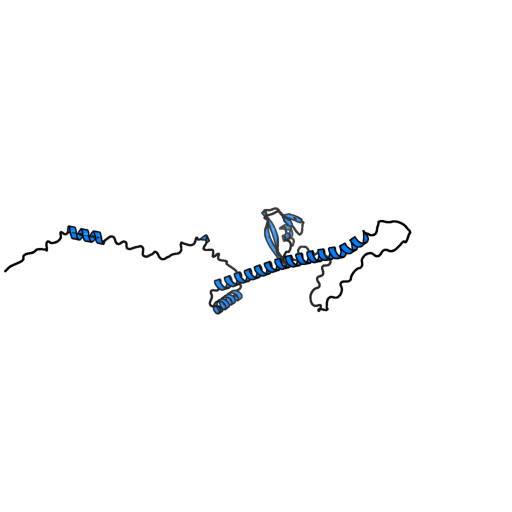 ? 27.553 17.001 -29.152 1.00 87.00 114 ALA A C 1
ATOM 910 O O . ALA A 1 114 ? 28.486 17.190 -29.927 1.00 87.00 114 ALA A O 1
ATOM 911 N N . LYS A 1 115 ? 26.296 16.953 -29.611 1.00 83.19 115 LYS A N 1
ATOM 912 C CA . LYS A 1 115 ? 25.980 17.133 -31.041 1.00 83.19 115 LYS A CA 1
ATOM 913 C C . LYS A 1 115 ? 26.457 18.477 -31.580 1.00 83.19 115 LYS A C 1
ATOM 915 O O . LYS A 1 115 ? 26.877 18.548 -32.730 1.00 83.19 115 LYS A O 1
ATOM 920 N N . ARG A 1 116 ? 26.402 19.537 -30.773 1.00 75.56 116 ARG A N 1
ATOM 921 C CA . ARG A 1 116 ? 26.827 20.879 -31.179 1.00 75.56 116 ARG A CA 1
ATOM 922 C C . ARG A 1 116 ? 28.346 20.988 -31.302 1.00 75.56 116 ARG A C 1
ATOM 924 O O . ARG A 1 116 ? 28.814 21.581 -32.269 1.00 75.56 116 ARG A O 1
ATOM 931 N N . THR A 1 117 ? 29.101 20.385 -30.382 1.00 75.12 117 THR A N 1
ATOM 932 C CA . THR A 1 117 ? 30.566 20.314 -30.481 1.00 75.12 117 THR A CA 1
ATOM 933 C C . THR A 1 117 ? 31.007 19.409 -31.628 1.00 75.12 117 THR A C 1
ATOM 935 O O . THR A 1 117 ? 31.813 19.841 -32.441 1.00 75.12 117 THR A O 1
ATOM 938 N N . TYR A 1 118 ? 30.450 18.204 -31.782 1.00 62.78 118 TYR A N 1
ATOM 939 C CA . TYR A 1 118 ? 30.811 17.304 -32.889 1.00 62.78 118 TYR A CA 1
ATOM 940 C C . TYR A 1 118 ? 30.322 17.805 -34.263 1.00 62.78 118 TYR A C 1
ATOM 942 O O . TYR A 1 118 ? 31.021 17.656 -35.263 1.00 62.78 118 TYR A O 1
ATOM 950 N N . GLY A 1 119 ? 29.163 18.468 -34.326 1.00 60.16 119 GLY A N 1
ATOM 951 C CA . GLY A 1 119 ? 28.607 19.048 -35.551 1.00 60.16 119 GLY A CA 1
ATOM 952 C C . GLY A 1 119 ? 29.374 20.269 -36.071 1.00 60.16 119 GLY A C 1
ATOM 953 O O . GLY A 1 119 ? 29.430 20.471 -37.284 1.00 60.16 119 GLY A O 1
ATOM 954 N N . SER A 1 120 ? 30.025 21.053 -35.199 1.00 57.69 120 SER A N 1
ATOM 955 C CA . SER A 1 120 ? 30.898 22.148 -35.650 1.00 57.69 120 SER A CA 1
ATOM 956 C C . SER A 1 120 ? 32.182 21.650 -36.316 1.00 57.69 120 SER A C 1
ATOM 958 O O . SER A 1 120 ? 32.703 22.335 -37.188 1.00 57.69 120 SER A O 1
ATOM 960 N N . PHE A 1 121 ? 32.669 20.453 -35.960 1.00 49.59 121 PHE A N 1
ATOM 961 C CA . PHE A 1 121 ? 33.818 19.834 -36.634 1.00 49.59 121 PHE A CA 1
ATOM 962 C C . PHE A 1 121 ? 33.447 19.201 -37.982 1.00 49.59 121 PHE A C 1
ATOM 964 O O . PHE A 1 121 ? 34.273 19.202 -38.888 1.00 49.59 121 PHE A O 1
ATOM 971 N N . ALA A 1 122 ? 32.215 18.701 -38.140 1.00 53.69 122 ALA A N 1
ATOM 972 C CA . ALA A 1 122 ? 31.723 18.206 -39.428 1.00 53.69 122 ALA A CA 1
ATOM 973 C C . ALA A 1 122 ? 31.513 19.351 -40.436 1.00 53.69 122 ALA A C 1
ATOM 975 O O . ALA A 1 122 ? 31.949 19.249 -41.575 1.00 53.69 122 ALA A O 1
ATOM 976 N N . LYS A 1 123 ? 30.938 20.482 -39.998 1.00 47.03 123 LYS A N 1
ATOM 977 C CA . LYS A 1 123 ? 30.717 21.653 -40.863 1.00 47.03 123 LYS A CA 1
ATOM 978 C C . LYS A 1 123 ? 32.019 22.338 -41.303 1.00 47.03 123 LYS A C 1
ATOM 980 O O . LYS A 1 123 ? 32.056 22.909 -42.380 1.00 47.03 123 LYS A O 1
ATOM 985 N N . ALA A 1 124 ? 33.092 22.232 -40.517 1.00 48.91 124 ALA A N 1
ATOM 986 C CA . ALA A 1 124 ? 34.410 22.748 -40.892 1.00 48.91 124 ALA A CA 1
ATOM 987 C C . ALA A 1 124 ? 35.101 21.955 -42.024 1.00 48.91 124 ALA A C 1
ATOM 989 O O . ALA A 1 124 ? 36.145 22.394 -42.488 1.00 48.91 124 ALA A O 1
ATOM 990 N N . ARG A 1 125 ? 34.553 20.807 -42.460 1.00 46.06 125 ARG A N 1
ATOM 991 C CA . ARG A 1 125 ? 35.081 20.016 -43.589 1.00 46.06 125 ARG A CA 1
ATOM 992 C C . ARG A 1 125 ? 34.297 20.191 -44.895 1.00 46.06 125 ARG A C 1
ATOM 994 O O . ARG A 1 125 ? 34.785 19.736 -45.915 1.00 46.06 125 ARG A O 1
ATOM 1001 N N . ASP A 1 126 ? 33.130 20.841 -44.867 1.00 45.78 126 ASP A N 1
ATOM 1002 C CA . ASP A 1 126 ? 32.287 21.072 -46.058 1.00 45.78 126 ASP A CA 1
ATOM 1003 C C . ASP A 1 126 ? 32.473 22.479 -46.675 1.00 45.78 126 ASP A C 1
ATOM 1005 O O . ASP A 1 126 ? 31.854 22.784 -47.690 1.00 45.78 126 ASP A O 1
ATOM 1009 N N . ASP A 1 127 ? 33.301 23.351 -46.083 1.00 42.94 127 ASP A N 1
ATOM 1010 C CA . ASP A 1 127 ? 33.582 24.712 -46.587 1.00 42.94 127 ASP A CA 1
ATOM 1011 C C . ASP A 1 127 ? 34.935 24.809 -47.358 1.00 42.94 127 ASP A C 1
ATOM 1013 O O . ASP A 1 127 ? 35.420 25.912 -47.602 1.00 42.94 127 ASP A O 1
ATOM 1017 N N . GLU A 1 128 ? 35.548 23.684 -47.768 1.00 48.62 128 GLU A N 1
ATOM 1018 C CA . GLU A 1 128 ? 36.817 23.644 -48.538 1.00 48.62 128 GLU A CA 1
ATOM 1019 C C . GLU A 1 128 ? 36.708 22.964 -49.927 1.00 48.62 128 GLU A C 1
ATOM 1021 O O . GLU A 1 128 ? 37.703 22.451 -50.420 1.00 48.62 128 GLU A O 1
ATOM 1026 N N . ASP A 1 129 ? 35.545 22.986 -50.598 1.00 42.50 129 ASP A N 1
ATOM 1027 C CA . ASP A 1 129 ? 35.388 22.430 -51.964 1.00 42.50 129 ASP A CA 1
ATOM 1028 C C . ASP A 1 129 ? 34.647 23.378 -52.945 1.00 42.50 129 ASP A C 1
ATOM 1030 O O . ASP A 1 129 ? 33.598 23.065 -53.503 1.00 42.50 129 ASP A O 1
ATOM 1034 N N . GLU A 1 130 ? 35.228 24.550 -53.195 1.00 47.19 130 GLU A N 1
ATOM 1035 C CA . GLU A 1 130 ? 35.310 25.186 -54.525 1.00 47.19 130 GLU A CA 1
ATOM 1036 C C . GLU A 1 130 ? 36.768 25.669 -54.564 1.00 47.19 130 GLU A C 1
ATOM 1038 O O . GLU A 1 130 ? 37.129 26.560 -53.805 1.00 47.19 130 GLU A O 1
ATOM 1043 N N . ASP A 1 131 ? 37.718 24.890 -55.088 1.00 37.84 131 ASP A N 1
ATOM 1044 C CA . ASP A 1 131 ? 38.243 24.994 -56.452 1.00 37.84 131 ASP A CA 1
ATOM 1045 C C . ASP A 1 131 ? 39.114 23.750 -56.733 1.00 37.84 131 ASP A C 1
ATOM 1047 O O . ASP A 1 131 ? 40.007 23.416 -55.953 1.00 37.84 131 ASP A O 1
ATOM 1051 N N . GLY A 1 132 ? 38.874 23.052 -57.843 1.00 44.19 132 GLY A N 1
ATOM 1052 C CA . GLY A 1 132 ? 39.589 21.819 -58.179 1.00 44.19 132 GLY A CA 1
ATOM 1053 C C . GLY A 1 132 ? 41.056 22.009 -58.584 1.00 44.19 132 GLY A C 1
ATOM 1054 O O . GLY A 1 132 ? 41.417 23.004 -59.204 1.00 44.19 132 GLY A O 1
ATOM 1055 N N . GLU A 1 133 ? 41.879 21.000 -58.284 1.00 36.91 133 GLU A N 1
ATOM 1056 C CA . GLU A 1 133 ? 42.568 20.111 -59.246 1.00 36.91 133 GLU A CA 1
ATOM 1057 C C . GLU A 1 133 ? 43.758 19.393 -58.569 1.00 36.91 133 GLU A C 1
ATOM 1059 O O . GLU A 1 133 ? 44.666 20.043 -58.057 1.00 36.91 133 GLU A O 1
ATOM 1064 N N . GLY A 1 134 ? 43.803 18.052 -58.655 1.00 36.88 134 GLY A N 1
ATOM 1065 C CA . GLY A 1 134 ? 45.077 17.316 -58.706 1.00 36.88 134 GLY A CA 1
ATOM 1066 C C . GLY A 1 134 ? 45.335 16.203 -57.680 1.00 36.88 134 GLY A C 1
ATOM 1067 O O . GLY A 1 134 ? 45.821 16.460 -56.590 1.00 36.88 134 GLY A O 1
ATOM 1068 N N . GLU A 1 135 ? 45.145 14.969 -58.159 1.00 34.19 135 GLU A N 1
ATOM 1069 C CA . GLU A 1 135 ? 46.010 13.784 -57.969 1.00 34.19 135 GLU A CA 1
ATOM 1070 C C . GLU A 1 135 ? 46.020 12.978 -56.646 1.00 34.19 135 GLU A C 1
ATOM 1072 O O . GLU A 1 135 ? 46.589 13.345 -55.626 1.00 34.19 135 GLU A O 1
ATOM 1077 N N . GLU A 1 136 ? 45.429 11.783 -56.781 1.00 40.31 136 GLU A N 1
ATOM 1078 C CA . GLU A 1 136 ? 45.878 10.441 -56.367 1.00 40.31 136 GLU A CA 1
ATOM 1079 C C . GLU A 1 136 ? 46.663 10.239 -55.057 1.00 40.31 136 GLU A C 1
ATOM 1081 O O . GLU A 1 136 ? 47.863 10.480 -54.951 1.00 40.31 136 GLU A O 1
ATOM 1086 N N . GLY A 1 137 ? 45.999 9.546 -54.129 1.00 32.94 137 GLY A N 1
ATOM 1087 C CA . GLY A 1 137 ? 46.629 8.739 -53.090 1.00 32.94 137 GLY A CA 1
ATOM 1088 C C . GLY A 1 137 ? 45.596 7.852 -52.401 1.00 32.94 137 GLY A C 1
ATOM 1089 O O . GLY A 1 137 ? 44.759 8.341 -51.649 1.00 32.94 137 GLY A O 1
ATOM 1090 N N . ALA A 1 138 ? 45.657 6.544 -52.670 1.00 39.69 138 ALA A N 1
ATOM 1091 C CA . ALA A 1 138 ? 45.152 5.503 -51.770 1.00 39.69 138 ALA A CA 1
ATOM 1092 C C . ALA A 1 138 ? 45.783 5.729 -50.370 1.00 39.69 138 ALA A C 1
ATOM 1094 O O . ALA A 1 138 ? 46.790 6.419 -50.257 1.00 39.69 138 ALA A O 1
ATOM 1095 N N . GLU A 1 139 ? 45.340 5.218 -49.229 1.00 35.09 139 GLU A N 1
ATOM 1096 C CA . GLU A 1 139 ? 44.800 3.920 -48.840 1.00 35.09 139 GLU A CA 1
ATOM 1097 C C . GLU A 1 139 ? 44.554 4.027 -47.313 1.00 35.09 139 GLU A C 1
ATOM 1099 O O . GLU A 1 139 ? 45.158 4.877 -46.655 1.00 35.09 139 GLU A O 1
ATOM 1104 N N . GLY A 1 140 ? 43.714 3.166 -46.732 1.00 33.66 140 GLY A N 1
ATOM 1105 C CA . GLY A 1 140 ? 43.751 2.921 -45.283 1.00 33.66 140 GLY A CA 1
ATOM 1106 C C . GLY A 1 140 ? 42.557 3.430 -44.480 1.00 33.66 140 GLY A C 1
ATOM 1107 O O . GLY A 1 140 ? 42.570 4.512 -43.906 1.00 33.66 140 GLY A O 1
ATOM 1108 N N . GLU A 1 141 ? 41.526 2.595 -44.448 1.00 48.44 141 GLU A N 1
ATOM 1109 C CA . GLU A 1 141 ? 40.745 2.254 -43.256 1.00 48.44 141 GLU A CA 1
ATOM 1110 C C . GLU A 1 141 ? 41.359 2.650 -41.895 1.00 48.44 141 GLU A C 1
ATOM 1112 O O . GLU A 1 141 ? 42.439 2.193 -41.558 1.00 48.44 141 GLU A O 1
ATOM 1117 N N . ASP A 1 142 ? 40.624 3.436 -41.098 1.00 36.84 142 ASP A N 1
ATOM 1118 C CA . ASP A 1 142 ? 40.600 3.324 -39.632 1.00 36.84 142 ASP A CA 1
ATOM 1119 C C . ASP A 1 142 ? 39.316 3.965 -39.089 1.00 36.84 142 ASP A C 1
ATOM 1121 O O . ASP A 1 142 ? 39.186 5.163 -38.820 1.00 36.84 142 ASP A O 1
ATOM 1125 N N . ALA A 1 143 ? 38.307 3.104 -39.000 1.00 41.78 143 ALA A N 1
ATOM 1126 C CA . ALA A 1 143 ? 37.050 3.359 -38.336 1.00 41.78 143 ALA A CA 1
ATOM 1127 C C . ALA A 1 143 ? 37.239 3.388 -36.810 1.00 41.78 143 ALA A C 1
ATOM 1129 O O . ALA A 1 143 ? 37.952 2.567 -36.247 1.00 41.78 143 ALA A O 1
ATOM 1130 N N . ALA A 1 144 ? 36.487 4.280 -36.160 1.00 37.19 144 ALA A N 1
ATOM 1131 C CA . ALA A 1 144 ? 36.161 4.266 -34.735 1.00 37.19 144 ALA A CA 1
ATOM 1132 C C . ALA A 1 144 ? 37.355 4.288 -33.761 1.00 37.19 144 ALA A C 1
ATOM 1134 O O . ALA A 1 144 ? 37.835 3.260 -33.287 1.00 37.19 144 ALA A O 1
ATOM 1135 N N . VAL A 1 145 ? 37.722 5.494 -33.317 1.00 34.62 145 VAL A N 1
ATOM 1136 C CA . VAL A 1 145 ? 38.408 5.659 -32.031 1.00 34.62 145 VAL A CA 1
ATOM 1137 C C . VAL A 1 145 ? 37.450 5.197 -30.928 1.00 34.62 145 VAL A C 1
ATOM 1139 O O . VAL A 1 145 ? 36.554 5.928 -30.504 1.00 34.62 145 VAL A O 1
ATOM 1142 N N . PHE A 1 146 ? 37.639 3.958 -30.479 1.00 34.53 146 PHE A N 1
ATOM 1143 C CA . PHE A 1 146 ? 37.213 3.497 -29.166 1.00 34.53 146 PHE A CA 1
ATOM 1144 C C . PHE A 1 146 ? 37.924 4.360 -28.122 1.00 34.53 146 PHE A C 1
ATOM 1146 O O . PHE A 1 146 ? 39.136 4.252 -27.945 1.00 34.53 146 PHE A O 1
ATOM 1153 N N . VAL A 1 147 ? 37.183 5.217 -27.420 1.00 38.62 147 VAL A N 1
ATOM 1154 C CA . VAL A 1 147 ? 37.668 5.767 -26.153 1.00 38.62 147 VAL A CA 1
ATOM 1155 C C . VAL A 1 147 ? 37.212 4.806 -25.068 1.00 38.62 147 VAL A C 1
ATOM 1157 O O . VAL A 1 147 ? 36.023 4.708 -24.766 1.00 38.62 147 VAL A O 1
ATOM 1160 N N . ALA A 1 148 ? 38.179 4.056 -24.546 1.00 40.56 148 ALA A N 1
ATOM 1161 C CA . ALA A 1 148 ? 38.044 3.264 -23.341 1.00 40.56 148 ALA A CA 1
ATOM 1162 C C . ALA A 1 148 ? 37.551 4.162 -22.197 1.00 40.56 148 ALA A C 1
ATOM 1164 O O . ALA A 1 148 ? 38.213 5.132 -21.829 1.00 40.56 148 ALA A O 1
ATOM 1165 N N . ALA A 1 149 ? 36.380 3.841 -21.657 1.00 38.69 149 ALA A N 1
ATOM 1166 C CA . ALA A 1 149 ? 35.988 4.262 -20.326 1.00 38.69 149 ALA A CA 1
ATOM 1167 C C . ALA A 1 149 ? 36.327 3.102 -19.389 1.00 38.69 149 ALA A C 1
ATOM 1169 O O . ALA A 1 149 ? 35.493 2.235 -19.154 1.00 38.69 149 ALA A O 1
ATOM 1170 N N . ASP A 1 150 ? 37.566 3.076 -18.913 1.00 34.84 150 ASP A N 1
ATOM 1171 C CA . ASP A 1 150 ? 37.971 2.246 -17.784 1.00 34.84 150 ASP A CA 1
ATOM 1172 C C . ASP A 1 150 ? 38.837 3.126 -16.880 1.00 34.84 150 ASP A C 1
ATOM 1174 O O . ASP A 1 150 ? 39.934 3.517 -17.267 1.00 34.84 150 ASP A O 1
ATOM 1178 N N . GLU A 1 151 ? 38.232 3.621 -15.797 1.00 37.75 151 GLU A N 1
ATOM 1179 C CA . GLU A 1 151 ? 38.763 3.477 -14.436 1.00 37.75 151 GLU A CA 1
ATOM 1180 C C . GLU A 1 151 ? 37.682 3.987 -13.459 1.00 37.75 151 GLU A C 1
ATOM 1182 O O . GLU A 1 151 ? 37.550 5.183 -13.177 1.00 37.75 151 GLU A O 1
ATOM 1187 N N . ALA A 1 152 ? 36.831 3.068 -13.001 1.00 43.00 152 ALA A N 1
ATOM 1188 C CA . ALA A 1 152 ? 36.056 3.249 -11.778 1.00 43.00 152 ALA A CA 1
ATOM 1189 C C . ALA A 1 152 ? 36.988 2.989 -10.575 1.00 43.00 152 ALA A C 1
ATOM 1191 O O . ALA A 1 152 ? 37.871 2.140 -10.686 1.00 43.00 152 ALA A O 1
ATOM 1192 N N . PRO A 1 153 ? 36.830 3.690 -9.439 1.00 42.66 153 PRO A N 1
ATOM 1193 C CA . PRO A 1 153 ? 37.623 3.411 -8.248 1.00 42.66 153 PRO A CA 1
ATOM 1194 C C . PRO A 1 153 ? 37.260 2.040 -7.659 1.00 42.66 153 PRO A C 1
ATOM 1196 O O . PRO A 1 153 ? 36.085 1.678 -7.605 1.00 42.66 153 PRO A O 1
ATOM 1199 N N . ASP A 1 154 ? 38.287 1.314 -7.213 1.00 44.59 154 ASP A N 1
ATOM 1200 C CA . ASP A 1 154 ? 38.204 0.073 -6.443 1.00 44.59 154 ASP A CA 1
ATOM 1201 C C . ASP A 1 154 ? 37.236 0.202 -5.249 1.00 44.59 154 ASP A C 1
ATOM 1203 O O . ASP A 1 154 ? 37.562 0.851 -4.254 1.00 44.59 154 ASP A O 1
ATOM 1207 N N . GLU A 1 155 ? 36.077 -0.459 -5.318 1.00 44.97 155 GLU A N 1
ATOM 1208 C CA . GLU A 1 155 ? 35.267 -0.819 -4.149 1.00 44.97 155 GLU A CA 1
ATOM 1209 C C . GLU A 1 155 ? 34.883 -2.309 -4.228 1.00 44.97 155 GLU A C 1
ATOM 1211 O O . GLU A 1 155 ? 34.640 -2.868 -5.300 1.00 44.97 155 GLU A O 1
ATOM 1216 N N . ASP A 1 156 ? 34.933 -2.962 -3.069 1.00 40.53 156 ASP A N 1
ATOM 1217 C CA . ASP A 1 156 ? 35.113 -4.398 -2.841 1.00 40.53 156 ASP A CA 1
ATOM 1218 C C . ASP A 1 156 ? 34.066 -5.347 -3.482 1.00 40.53 156 ASP A C 1
ATOM 1220 O O . ASP A 1 156 ? 32.867 -5.053 -3.481 1.00 40.53 156 ASP A O 1
ATOM 1224 N N . PRO A 1 157 ? 34.452 -6.564 -3.933 1.00 41.53 157 PRO A N 1
ATOM 1225 C CA . PRO A 1 157 ? 33.512 -7.549 -4.453 1.00 41.53 157 PRO A CA 1
ATOM 1226 C C . PRO A 1 157 ? 32.951 -8.444 -3.336 1.00 41.53 157 PRO A C 1
ATOM 1228 O O . PRO A 1 157 ? 33.346 -9.599 -3.186 1.00 41.53 157 PRO A O 1
ATOM 1231 N N . GLU A 1 158 ? 31.949 -7.961 -2.607 1.00 44.62 158 GLU A N 1
ATOM 1232 C CA . GLU A 1 158 ? 30.917 -8.846 -2.058 1.00 44.62 158 GLU A CA 1
ATOM 1233 C C . GLU A 1 158 ? 29.533 -8.357 -2.497 1.00 44.62 158 GLU A C 1
ATOM 1235 O O . GLU A 1 158 ? 29.078 -7.285 -2.118 1.00 44.62 158 GLU A O 1
ATOM 1240 N N . SER A 1 159 ? 28.839 -9.219 -3.249 1.00 46.28 159 SER A N 1
ATOM 1241 C CA . SER A 1 159 ? 27.441 -9.097 -3.698 1.00 46.28 159 SER A CA 1
ATOM 1242 C C . SER A 1 159 ? 27.173 -8.253 -4.948 1.00 46.28 159 SER A C 1
ATOM 1244 O O . SER A 1 159 ? 26.679 -7.139 -4.853 1.00 46.28 159 SER A O 1
ATOM 1246 N N . ALA A 1 160 ? 27.360 -8.854 -6.130 1.00 43.62 160 ALA A N 1
ATOM 1247 C CA . ALA A 1 160 ? 26.358 -8.859 -7.211 1.00 43.62 160 ALA A CA 1
ATOM 1248 C C . ALA A 1 160 ? 26.914 -9.558 -8.464 1.00 43.62 160 ALA A C 1
ATOM 1250 O O . ALA A 1 160 ? 27.466 -8.928 -9.359 1.00 43.62 160 ALA A O 1
ATOM 1251 N N . SER A 1 161 ? 26.725 -10.874 -8.568 1.00 39.75 161 SER A N 1
ATOM 1252 C CA . SER A 1 161 ? 26.743 -11.550 -9.869 1.00 39.75 161 SER A CA 1
ATOM 1253 C C . SER A 1 161 ? 25.467 -12.370 -10.023 1.00 39.75 161 SER A C 1
ATOM 1255 O O . SER A 1 161 ? 25.367 -13.508 -9.592 1.00 39.75 161 SER A O 1
ATOM 1257 N N . ASN A 1 162 ? 24.470 -11.742 -10.636 1.00 41.19 162 ASN A N 1
ATOM 1258 C CA . ASN A 1 162 ? 23.555 -12.410 -11.553 1.00 41.19 162 ASN A CA 1
ATOM 1259 C C . ASN A 1 162 ? 23.512 -11.536 -12.809 1.00 41.19 162 ASN A C 1
ATOM 1261 O O . ASN A 1 162 ? 22.540 -10.840 -13.084 1.00 41.19 162 ASN A O 1
ATOM 1265 N N . ALA A 1 163 ? 24.634 -11.513 -13.532 1.00 39.25 163 ALA A N 1
ATOM 1266 C CA . ALA A 1 163 ? 24.629 -11.091 -14.921 1.00 39.25 163 ALA A CA 1
ATOM 1267 C C . ALA A 1 163 ? 23.909 -12.194 -15.706 1.00 39.25 163 ALA A C 1
ATOM 1269 O O . ALA A 1 163 ? 24.372 -13.334 -15.752 1.00 39.25 163 ALA A O 1
ATOM 1270 N N . ALA A 1 164 ? 22.734 -11.856 -16.229 1.00 43.09 164 ALA A N 1
ATOM 1271 C CA . ALA A 1 164 ? 21.909 -12.745 -17.024 1.00 43.09 164 ALA A CA 1
ATOM 1272 C C . ALA A 1 164 ? 22.683 -13.246 -18.255 1.00 43.09 164 ALA A C 1
ATOM 1274 O O . ALA A 1 164 ? 23.203 -12.465 -19.052 1.00 43.09 164 ALA A O 1
ATOM 1275 N N . ASP A 1 165 ? 22.738 -14.567 -18.382 1.00 42.28 165 ASP A N 1
ATOM 1276 C CA . ASP A 1 165 ? 23.144 -15.297 -19.576 1.00 42.28 165 ASP A CA 1
ATOM 1277 C C . ASP A 1 165 ? 22.064 -15.112 -20.663 1.00 42.28 165 ASP A C 1
ATOM 1279 O O . ASP A 1 165 ? 20.933 -15.562 -20.460 1.00 42.28 165 ASP A O 1
ATOM 1283 N N . PRO A 1 166 ? 22.355 -14.485 -21.820 1.00 44.69 166 PRO A N 1
ATOM 1284 C CA . PRO A 1 166 ? 21.362 -14.260 -22.872 1.00 44.69 166 PRO A CA 1
ATOM 1285 C C . PRO A 1 166 ? 20.946 -15.547 -23.617 1.00 44.69 166 PRO A C 1
ATOM 1287 O O . PRO A 1 166 ? 20.175 -15.473 -24.573 1.00 44.69 166 PRO A O 1
ATOM 1290 N N . GLY A 1 167 ? 21.433 -16.724 -23.201 1.00 42.84 167 GLY A N 1
ATOM 1291 C CA . GLY A 1 167 ? 21.019 -18.034 -23.710 1.00 42.84 167 GLY A CA 1
ATOM 1292 C C . GLY A 1 167 ? 20.194 -18.884 -22.739 1.00 42.84 167 GLY A C 1
ATOM 1293 O O . GLY A 1 167 ? 19.722 -19.956 -23.131 1.00 42.84 167 GLY A O 1
ATOM 1294 N N . ARG A 1 168 ? 19.984 -18.448 -21.491 1.00 42.28 168 ARG A N 1
ATOM 1295 C CA . ARG A 1 168 ? 19.151 -19.192 -20.544 1.00 42.28 168 ARG A CA 1
ATOM 1296 C C . ARG A 1 168 ? 17.695 -18.867 -20.852 1.00 42.28 168 ARG A C 1
ATOM 1298 O O . ARG A 1 168 ? 17.235 -17.764 -20.586 1.00 42.28 168 ARG A O 1
ATOM 1305 N N . THR A 1 169 ? 16.946 -19.814 -21.416 1.00 49.53 169 THR A N 1
ATOM 1306 C CA . THR A 1 169 ? 15.479 -19.775 -21.347 1.00 49.53 169 THR A CA 1
ATOM 1307 C C . THR A 1 169 ? 15.107 -19.891 -19.877 1.00 49.53 169 THR A C 1
ATOM 1309 O O . THR A 1 169 ? 14.954 -20.995 -19.352 1.00 49.53 169 THR A O 1
ATOM 1312 N N . GLU A 1 170 ? 15.092 -18.753 -19.191 1.00 61.56 170 GLU A N 1
ATOM 1313 C CA . GLU A 1 170 ? 14.590 -18.636 -17.835 1.00 61.56 170 GLU A CA 1
ATOM 1314 C C . GLU A 1 170 ? 13.164 -19.178 -17.855 1.00 61.56 170 GLU A C 1
ATOM 1316 O O . GLU A 1 170 ? 12.367 -18.818 -18.727 1.00 61.56 170 GLU A O 1
ATOM 1321 N N . ASP A 1 171 ? 12.875 -20.126 -16.963 1.00 76.00 171 ASP A N 1
ATOM 1322 C CA . ASP A 1 171 ? 11.523 -20.646 -16.818 1.00 76.00 171 ASP A CA 1
ATOM 132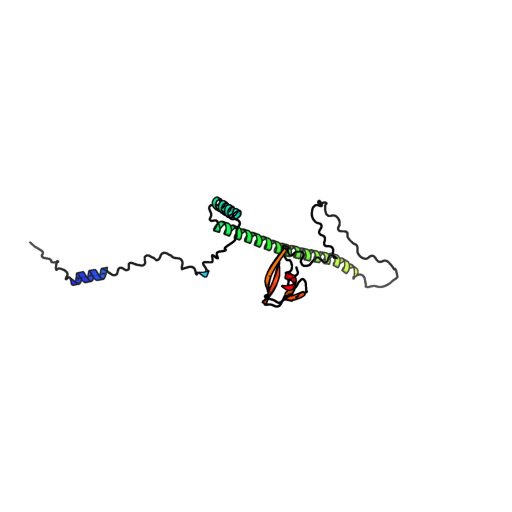3 C C . ASP A 1 171 ? 10.603 -19.437 -16.575 1.00 76.00 171 ASP A C 1
ATOM 1325 O O . ASP A 1 171 ? 10.800 -18.722 -15.589 1.00 76.00 171 ASP A O 1
ATOM 1329 N N . PRO A 1 172 ? 9.629 -19.159 -17.465 1.00 72.94 172 PRO A N 1
ATOM 1330 C CA . PRO A 1 172 ? 8.791 -17.963 -17.382 1.00 72.94 172 PRO A CA 1
ATOM 1331 C C . PRO A 1 172 ? 7.900 -17.936 -16.132 1.00 72.94 172 PRO A C 1
ATOM 1333 O O . PRO A 1 172 ? 7.146 -16.975 -15.954 1.00 72.94 172 PRO A O 1
ATOM 1336 N N . LEU A 1 173 ? 7.944 -19.002 -15.326 1.00 82.19 173 LEU A N 1
ATOM 1337 C CA . LEU A 1 173 ? 7.231 -19.184 -14.071 1.00 82.19 173 LEU A CA 1
ATOM 1338 C C . LEU A 1 173 ? 8.166 -19.216 -12.845 1.00 82.19 173 LEU A C 1
ATOM 1340 O O . LEU A 1 173 ? 7.678 -19.441 -11.739 1.00 82.19 173 LEU A O 1
ATOM 1344 N N . ALA A 1 174 ? 9.479 -19.014 -13.009 1.00 84.12 174 ALA A N 1
ATOM 1345 C CA . ALA A 1 174 ? 10.466 -19.143 -11.930 1.00 84.12 174 ALA A CA 1
ATOM 1346 C C . ALA A 1 174 ? 10.262 -18.148 -10.776 1.00 84.12 174 ALA A C 1
ATOM 1348 O O . ALA A 1 174 ? 10.603 -18.453 -9.636 1.00 84.12 174 ALA A O 1
ATOM 1349 N N . ASP A 1 175 ? 9.710 -16.970 -11.065 1.00 88.12 175 ASP A N 1
ATOM 1350 C CA . ASP A 1 175 ? 9.440 -15.909 -10.093 1.00 88.12 175 ASP A CA 1
ATOM 1351 C C . ASP A 1 175 ? 8.077 -16.061 -9.392 1.00 88.12 175 ASP A C 1
ATOM 1353 O O . ASP A 1 175 ? 7.732 -15.284 -8.503 1.00 88.12 175 ASP A O 1
ATOM 1357 N N . ILE A 1 176 ? 7.275 -17.060 -9.773 1.00 92.81 176 ILE A N 1
ATOM 1358 C CA . ILE A 1 176 ? 5.939 -17.263 -9.213 1.00 92.81 176 ILE A CA 1
ATOM 1359 C C . ILE A 1 176 ? 6.026 -18.100 -7.930 1.00 92.81 176 ILE A C 1
ATOM 1361 O O . ILE A 1 176 ? 6.204 -19.316 -7.976 1.00 92.81 176 ILE A O 1
ATOM 1365 N N . TYR A 1 177 ? 5.824 -17.471 -6.767 1.00 92.81 177 TYR A N 1
ATOM 1366 C CA . TYR A 1 177 ? 5.816 -18.161 -5.466 1.00 92.81 177 TYR A CA 1
ATOM 1367 C C . TYR A 1 177 ? 4.460 -18.784 -5.106 1.00 92.81 177 TYR A C 1
ATOM 1369 O O . TYR A 1 177 ? 4.353 -19.543 -4.139 1.00 92.81 177 TYR A O 1
ATOM 1377 N N . GLY A 1 178 ? 3.393 -18.453 -5.835 1.00 93.50 178 GLY A N 1
ATOM 1378 C CA . GLY A 1 178 ? 2.062 -18.965 -5.531 1.00 93.50 178 GLY A CA 1
ATOM 1379 C C . GLY A 1 178 ? 1.021 -18.690 -6.603 1.00 93.50 178 GLY A C 1
ATOM 1380 O O . GLY A 1 178 ? 1.200 -17.847 -7.477 1.00 93.50 178 GLY A O 1
ATOM 1381 N N . TRP A 1 179 ? -0.108 -19.386 -6.496 1.00 95.38 179 TRP A N 1
ATOM 1382 C CA . TRP A 1 179 ? -1.206 -19.321 -7.458 1.00 95.38 179 TRP A CA 1
ATOM 1383 C C . TRP A 1 179 ? -2.500 -18.883 -6.777 1.00 95.38 179 TRP A C 1
ATOM 1385 O O . TRP A 1 179 ? -2.852 -19.385 -5.708 1.00 95.38 179 TRP A O 1
ATOM 1395 N N . GLN A 1 180 ? -3.219 -17.940 -7.387 1.00 96.75 180 GLN A N 1
ATOM 1396 C CA . GLN A 1 180 ? -4.548 -17.521 -6.941 1.00 96.75 180 GLN A CA 1
ATOM 1397 C C . GLN A 1 180 ? -5.595 -17.819 -8.014 1.00 96.75 180 GLN A C 1
ATOM 1399 O O . GLN A 1 180 ? -5.538 -17.266 -9.111 1.00 96.75 180 GLN A O 1
ATOM 1404 N N . SER A 1 181 ? -6.601 -18.630 -7.681 1.00 96.00 181 SER A N 1
ATOM 1405 C CA . SER A 1 181 ? -7.729 -18.889 -8.579 1.00 96.00 181 SER A CA 1
ATOM 1406 C C . SER A 1 181 ? -8.651 -17.672 -8.656 1.00 96.00 181 SER A C 1
ATOM 1408 O O . SER A 1 181 ? -9.218 -17.229 -7.654 1.00 96.00 181 SER A O 1
ATOM 1410 N N . LEU A 1 182 ? -8.815 -17.130 -9.860 1.00 96.81 182 LEU A N 1
ATOM 1411 C CA . LEU A 1 182 ? -9.627 -15.956 -10.157 1.00 96.81 182 LEU A CA 1
ATOM 1412 C C . LEU A 1 182 ? -10.545 -16.226 -11.349 1.00 96.81 182 LEU A C 1
ATOM 1414 O O . LEU A 1 182 ? -10.264 -17.056 -12.210 1.00 96.81 182 LEU A O 1
ATOM 1418 N N . ARG A 1 183 ? -11.650 -15.480 -11.423 1.00 97.31 183 ARG A N 1
ATOM 1419 C CA . ARG A 1 183 ? -12.492 -15.431 -12.621 1.00 97.31 183 ARG A CA 1
ATOM 1420 C C . ARG A 1 183 ? -12.000 -14.310 -13.531 1.00 97.31 183 ARG A C 1
ATOM 1422 O O . ARG A 1 183 ? -12.047 -13.143 -13.139 1.00 97.31 183 ARG A O 1
ATOM 1429 N N . VAL A 1 184 ? -11.553 -14.651 -14.736 1.00 95.75 184 VAL A N 1
ATOM 1430 C CA . VAL A 1 184 ? -10.907 -13.685 -15.635 1.00 95.75 184 VAL A CA 1
ATOM 1431 C C . VAL A 1 184 ? -11.935 -12.704 -16.207 1.00 95.75 184 VAL A C 1
ATOM 1433 O O . VAL A 1 184 ? -13.015 -13.099 -16.645 1.00 95.75 184 VAL A O 1
ATOM 1436 N N . SER A 1 185 ? -11.642 -11.402 -16.189 1.00 94.75 185 SER A N 1
ATOM 1437 C CA . SER A 1 185 ? -12.556 -10.362 -16.697 1.00 94.75 185 SER A CA 1
ATOM 1438 C C . SER A 1 185 ? -12.302 -9.976 -18.158 1.00 94.75 185 SER A C 1
ATOM 1440 O O . SER A 1 185 ? -13.160 -9.341 -18.776 1.00 94.75 185 SER A O 1
ATOM 1442 N N . ARG A 1 186 ? -11.153 -10.375 -18.705 1.00 93.44 186 ARG A N 1
ATOM 1443 C CA . ARG A 1 186 ? -10.720 -10.211 -20.098 1.00 93.44 186 ARG A CA 1
ATOM 1444 C C . ARG A 1 186 ? -10.298 -11.571 -20.652 1.00 93.44 186 ARG A C 1
ATOM 1446 O O . ARG A 1 186 ? -10.292 -12.550 -19.916 1.00 93.44 186 ARG A O 1
ATOM 1453 N N . GLU A 1 187 ? -10.040 -11.639 -21.946 1.00 95.69 187 GLU A N 1
ATOM 1454 C CA . GLU A 1 187 ? -9.384 -12.806 -22.530 1.00 95.69 187 GLU A CA 1
ATOM 1455 C C . GLU A 1 187 ? -7.883 -12.712 -22.249 1.00 95.69 187 GLU A C 1
ATOM 1457 O O . GLU A 1 187 ? -7.296 -11.645 -22.418 1.00 95.69 187 GLU A O 1
ATOM 1462 N N . GLU A 1 188 ? -7.296 -13.799 -21.765 1.00 95.88 188 GLU A N 1
ATOM 1463 C CA . GLU A 1 188 ? -5.885 -13.889 -21.371 1.00 95.88 188 GLU A CA 1
ATOM 1464 C C . GLU A 1 188 ? -5.283 -15.175 -21.953 1.00 95.88 188 GLU A C 1
ATOM 1466 O O . GLU A 1 188 ? -6.026 -16.035 -22.413 1.00 95.88 188 GLU A O 1
ATOM 1471 N N . HIS A 1 189 ? -3.962 -15.347 -21.925 1.00 96.19 189 HIS A N 1
ATOM 1472 C CA . HIS A 1 189 ? -3.307 -16.555 -22.448 1.00 96.19 189 HIS A CA 1
ATOM 1473 C C . HIS A 1 189 ? -2.586 -17.321 -21.339 1.00 96.19 189 HIS A C 1
ATOM 1475 O O . HIS A 1 189 ? -1.995 -16.726 -20.435 1.00 96.19 189 HIS A O 1
ATOM 1481 N N . CYS A 1 190 ? -2.645 -18.652 -21.398 1.00 94.81 190 CYS A N 1
ATOM 1482 C CA . CYS A 1 190 ? -1.937 -19.522 -20.465 1.00 94.81 190 CYS A CA 1
ATOM 1483 C C . CYS A 1 190 ? -0.423 -19.470 -20.713 1.00 94.81 190 CYS A C 1
ATOM 1485 O O . CYS A 1 190 ? 0.042 -19.840 -21.782 1.00 94.81 190 CYS A O 1
ATOM 1487 N N . ALA A 1 191 ? 0.373 -19.128 -19.705 1.00 93.44 191 ALA A N 1
ATOM 1488 C CA . ALA A 1 191 ? 1.826 -19.024 -19.819 1.00 93.44 191 ALA A CA 1
ATOM 1489 C C . ALA A 1 191 ? 2.541 -20.366 -20.102 1.00 93.44 191 ALA A C 1
ATOM 1491 O O . ALA A 1 191 ? 3.684 -20.352 -20.543 1.00 93.44 191 ALA A O 1
ATOM 1492 N N . LYS A 1 192 ? 1.891 -21.518 -19.855 1.00 91.75 192 LYS A N 1
ATOM 1493 C CA . LYS A 1 192 ? 2.471 -22.861 -20.079 1.00 91.75 192 LYS A CA 1
ATOM 1494 C C . LYS A 1 192 ? 2.091 -23.473 -21.428 1.00 91.75 192 LYS A C 1
ATOM 1496 O O . LYS A 1 192 ? 2.940 -24.072 -22.076 1.00 91.75 192 LYS A O 1
ATOM 1501 N N . CYS A 1 193 ? 0.824 -23.378 -21.834 1.00 94.00 193 CYS A N 1
ATOM 1502 C CA . CYS A 1 193 ? 0.321 -24.018 -23.060 1.00 94.00 193 CYS A CA 1
ATOM 1503 C C . CYS A 1 193 ? -0.162 -23.040 -24.136 1.00 94.00 193 CYS A C 1
ATOM 1505 O O . CYS A 1 193 ? -0.639 -23.488 -25.174 1.00 94.00 193 CYS A O 1
ATOM 1507 N N . ASP A 1 194 ? -0.090 -21.736 -23.870 1.00 94.31 194 ASP A N 1
ATOM 1508 C CA . ASP A 1 194 ? -0.527 -20.640 -24.746 1.00 94.31 194 ASP A CA 1
ATOM 1509 C C . ASP A 1 194 ? -2.013 -20.672 -25.152 1.00 94.31 194 ASP A C 1
ATOM 1511 O O . ASP A 1 194 ? -2.476 -19.913 -25.998 1.00 94.31 194 ASP A O 1
ATOM 1515 N N . ALA A 1 195 ? -2.817 -21.528 -24.514 1.00 94.69 195 ALA A N 1
ATOM 1516 C CA . ALA A 1 195 ? -4.250 -21.576 -24.759 1.00 94.69 195 ALA A CA 1
ATOM 1517 C C . ALA A 1 195 ? -4.933 -20.280 -24.291 1.00 94.69 195 ALA A C 1
ATOM 1519 O O . ALA A 1 195 ? -4.684 -19.803 -23.178 1.00 94.69 195 ALA A O 1
ATOM 1520 N N . ALA A 1 196 ? -5.845 -19.760 -25.117 1.00 95.81 196 ALA A N 1
ATOM 1521 C CA . ALA A 1 196 ? -6.699 -18.636 -24.758 1.00 95.81 196 ALA A CA 1
ATOM 1522 C C . ALA A 1 196 ? -7.651 -19.019 -23.611 1.00 95.81 196 ALA A C 1
ATOM 1524 O O . ALA A 1 196 ? -8.369 -20.021 -23.656 1.00 95.81 196 ALA A O 1
ATOM 1525 N N . ILE A 1 197 ? -7.662 -18.191 -22.578 1.00 96.44 197 ILE A N 1
ATOM 1526 C CA . ILE A 1 197 ? -8.505 -18.281 -21.396 1.00 96.44 197 ILE A CA 1
ATOM 1527 C C . ILE A 1 197 ? -9.635 -17.276 -21.582 1.00 96.44 197 ILE A C 1
ATOM 1529 O O . ILE A 1 197 ? -9.454 -16.064 -21.447 1.00 96.44 197 ILE A O 1
ATOM 1533 N N . ALA A 1 198 ? -10.820 -17.791 -21.898 1.00 95.44 198 ALA A N 1
ATOM 1534 C CA . ALA A 1 198 ? -11.979 -16.959 -22.165 1.00 95.44 198 ALA A CA 1
ATOM 1535 C C . ALA A 1 198 ? -12.411 -16.16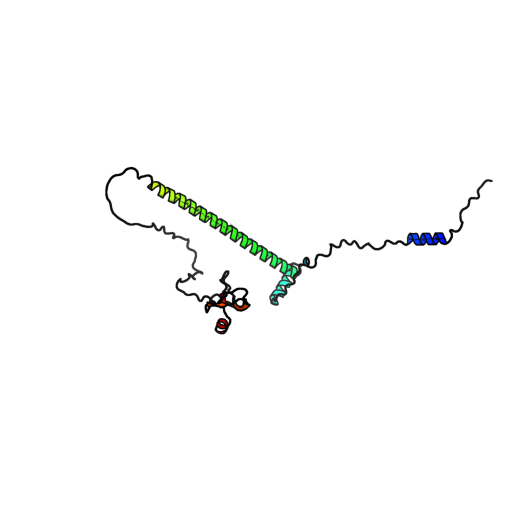7 -20.922 1.00 95.44 198 ALA A C 1
ATOM 1537 O O . ALA A 1 198 ? -12.416 -16.672 -19.792 1.00 95.44 198 ALA A O 1
ATOM 1538 N N . ARG A 1 199 ? -12.886 -14.941 -21.152 1.00 96.69 199 ARG A N 1
ATOM 1539 C CA . ARG A 1 199 ? -13.524 -14.111 -20.128 1.00 96.69 199 ARG A CA 1
ATOM 1540 C C . ARG A 1 199 ? -14.630 -14.885 -19.398 1.00 96.69 199 ARG A C 1
ATOM 1542 O O . ARG A 1 199 ? -15.505 -15.480 -20.016 1.00 96.69 199 ARG A O 1
ATOM 1549 N N . GLY A 1 200 ? -14.643 -14.790 -18.073 1.00 94.75 200 GLY A N 1
ATOM 1550 C CA . GLY A 1 200 ? -15.621 -15.433 -17.195 1.00 94.75 200 GLY A CA 1
ATOM 1551 C C . GLY A 1 200 ? -15.224 -16.838 -16.736 1.00 94.75 200 GLY A C 1
ATOM 1552 O O . GLY A 1 200 ? -15.876 -17.371 -15.835 1.00 94.75 200 GLY A O 1
ATOM 1553 N N . THR A 1 201 ? -14.149 -17.401 -17.289 1.00 94.81 201 THR A N 1
ATOM 1554 C CA . THR A 1 201 ? -13.595 -18.705 -16.895 1.00 94.81 201 THR A CA 1
ATOM 1555 C C . THR A 1 201 ? -12.728 -18.564 -15.643 1.00 94.81 201 THR A C 1
ATOM 1557 O O . THR A 1 201 ? -12.198 -17.483 -15.367 1.00 94.81 201 THR A O 1
ATOM 1560 N N . SER A 1 202 ? -12.619 -19.634 -14.854 1.00 94.31 202 SER A N 1
ATOM 1561 C CA . SER A 1 202 ? -11.599 -19.745 -13.812 1.00 94.31 202 SER A CA 1
ATOM 1562 C C . SER A 1 202 ? -10.217 -19.919 -14.438 1.00 94.31 202 SER A C 1
ATOM 1564 O O . SER A 1 202 ? -10.054 -20.631 -15.426 1.00 94.31 202 SER A O 1
ATOM 1566 N N . ALA A 1 203 ? -9.235 -19.226 -13.877 1.00 96.88 203 ALA A N 1
ATOM 1567 C CA . ALA A 1 203 ? -7.826 -19.431 -14.163 1.00 96.88 203 ALA A CA 1
ATOM 1568 C C . ALA A 1 203 ? -6.988 -18.999 -12.962 1.00 96.88 203 ALA A C 1
ATOM 1570 O O . ALA A 1 203 ? -7.470 -18.313 -12.057 1.00 96.88 203 ALA A O 1
ATOM 1571 N N . ASN A 1 204 ? -5.723 -19.390 -12.963 1.00 97.31 204 ASN A N 1
ATOM 1572 C CA . ASN A 1 204 ? -4.821 -19.192 -11.841 1.00 97.31 204 ASN A CA 1
ATOM 1573 C C . ASN A 1 204 ? -3.838 -18.070 -12.183 1.00 97.31 204 ASN A C 1
ATOM 1575 O O . ASN A 1 204 ? -3.083 -18.176 -13.147 1.00 97.31 204 ASN A O 1
ATOM 1579 N N . LEU A 1 205 ? -3.884 -16.976 -11.423 1.00 96.25 205 LEU A N 1
ATOM 1580 C CA . LEU A 1 205 ? -2.955 -15.856 -11.546 1.00 96.25 205 LEU A CA 1
ATOM 1581 C C . LEU A 1 205 ? -1.726 -16.126 -10.675 1.00 96.25 205 LEU A C 1
ATOM 1583 O O . LEU A 1 205 ? -1.867 -16.398 -9.479 1.00 96.25 205 LEU A O 1
ATOM 1587 N N . GLY A 1 206 ? -0.542 -16.039 -11.275 1.00 95.19 206 GLY A N 1
ATOM 1588 C CA . GLY A 1 206 ? 0.726 -16.158 -10.568 1.00 95.19 206 GLY A CA 1
ATOM 1589 C C . GLY A 1 206 ? 0.982 -14.952 -9.663 1.00 95.19 206 GLY A C 1
ATOM 1590 O O . GLY A 1 206 ? 0.821 -13.804 -10.083 1.00 95.19 206 GLY A O 1
ATOM 1591 N N . GLN A 1 207 ? 1.369 -15.219 -8.419 1.00 94.25 207 GLN A N 1
ATOM 1592 C CA . GLN A 1 207 ? 1.857 -14.234 -7.460 1.00 94.25 207 GLN A CA 1
ATOM 1593 C C . GLN A 1 207 ? 3.388 -14.235 -7.489 1.00 94.25 207 GLN A C 1
ATOM 1595 O O . GLN A 1 207 ? 3.997 -15.281 -7.278 1.00 94.25 207 GLN A O 1
ATOM 1600 N N . SER A 1 208 ? 3.977 -13.069 -7.752 1.00 93.00 208 SER A N 1
ATOM 1601 C CA . SER A 1 208 ? 5.424 -12.836 -7.822 1.00 93.00 208 SER A CA 1
ATOM 1602 C C . SER A 1 208 ? 5.829 -11.807 -6.771 1.00 93.00 208 SER A C 1
ATOM 1604 O O . SER A 1 208 ? 5.046 -10.911 -6.434 1.00 93.00 208 SER A O 1
ATOM 1606 N N . ASP A 1 209 ? 7.017 -11.971 -6.201 1.00 89.00 209 ASP A N 1
ATOM 1607 C CA . ASP A 1 209 ? 7.660 -11.016 -5.296 1.00 89.00 209 ASP A CA 1
ATOM 1608 C C . ASP A 1 209 ? 8.510 -9.989 -6.059 1.00 89.00 209 ASP A C 1
ATOM 1610 O O . ASP A 1 209 ? 8.879 -8.957 -5.493 1.00 89.00 209 ASP A O 1
ATOM 1614 N N . VAL A 1 210 ? 8.741 -10.217 -7.356 1.00 87.62 210 VAL A N 1
ATOM 1615 C CA . VAL A 1 210 ? 9.437 -9.292 -8.249 1.00 87.62 210 VAL A CA 1
ATOM 1616 C C . VAL A 1 210 ? 8.532 -8.089 -8.561 1.00 87.62 210 VAL A C 1
ATOM 1618 O O . VAL A 1 210 ? 7.470 -8.233 -9.184 1.00 87.62 210 VAL A O 1
ATOM 1621 N N . PRO A 1 211 ? 8.931 -6.863 -8.172 1.00 82.94 211 PRO A N 1
ATOM 1622 C CA . PRO A 1 211 ? 8.159 -5.667 -8.476 1.00 82.94 211 PRO A CA 1
ATOM 1623 C C . PRO A 1 211 ? 8.037 -5.456 -9.988 1.00 82.94 211 PRO A C 1
ATOM 1625 O O . PRO A 1 211 ? 9.029 -5.444 -10.712 1.00 82.94 211 PRO A O 1
ATOM 1628 N N . GLY A 1 212 ? 6.809 -5.262 -10.472 1.00 85.62 212 GLY A N 1
ATOM 1629 C CA . GLY A 1 212 ? 6.551 -5.034 -11.896 1.00 85.62 212 GLY A CA 1
ATOM 1630 C C . GLY A 1 212 ? 6.591 -6.290 -12.772 1.00 85.62 212 GLY A C 1
ATOM 1631 O O . GLY A 1 212 ? 6.494 -6.156 -13.993 1.00 85.62 212 GLY A O 1
ATOM 1632 N N . ALA A 1 213 ? 6.680 -7.491 -12.186 1.00 85.62 213 ALA A N 1
ATOM 1633 C CA . ALA A 1 213 ? 6.575 -8.739 -12.933 1.00 85.62 213 ALA A CA 1
ATOM 1634 C C . ALA A 1 213 ? 5.301 -8.787 -13.791 1.00 85.62 213 ALA A C 1
ATOM 1636 O O . ALA A 1 213 ? 4.209 -8.371 -13.379 1.00 85.62 213 ALA A O 1
ATOM 1637 N N . ALA A 1 214 ? 5.444 -9.308 -15.010 1.00 87.75 214 ALA A N 1
ATOM 1638 C CA . ALA A 1 214 ? 4.316 -9.494 -15.906 1.00 87.75 214 ALA A CA 1
ATOM 1639 C C . ALA A 1 214 ? 3.324 -10.495 -15.300 1.00 87.75 214 ALA A C 1
ATOM 1641 O O . ALA A 1 214 ? 3.708 -11.539 -14.776 1.00 87.75 214 ALA A O 1
ATOM 1642 N N . ARG A 1 215 ? 2.024 -10.208 -15.413 1.00 91.12 215 ARG A N 1
ATOM 1643 C CA . ARG A 1 215 ? 0.981 -11.134 -14.956 1.00 91.12 215 ARG A CA 1
ATOM 1644 C C . ARG A 1 215 ? 1.060 -12.428 -15.760 1.00 91.12 215 ARG A C 1
ATOM 1646 O O . ARG A 1 215 ? 0.902 -12.406 -16.979 1.00 91.12 215 ARG A O 1
ATOM 1653 N N . ARG A 1 216 ? 1.262 -13.550 -15.073 1.00 94.25 216 ARG A N 1
ATOM 1654 C CA . ARG A 1 216 ? 1.251 -14.889 -15.669 1.00 94.25 216 ARG A CA 1
ATOM 1655 C C . ARG A 1 216 ? -0.046 -15.599 -15.300 1.00 94.25 216 ARG A C 1
ATOM 1657 O O . ARG A 1 216 ? -0.372 -15.712 -14.120 1.00 94.25 216 ARG A O 1
ATOM 1664 N N . TRP A 1 217 ? -0.780 -16.072 -16.301 1.00 96.12 217 TRP A N 1
ATOM 1665 C CA . TRP A 1 217 ? -1.995 -16.864 -16.113 1.00 96.12 217 TRP A CA 1
ATOM 1666 C C . TRP A 1 217 ? -1.724 -18.339 -16.407 1.00 96.12 217 TRP A C 1
ATOM 1668 O O . TRP A 1 217 ? -1.003 -18.655 -17.348 1.00 96.12 217 TRP A O 1
ATOM 1678 N N . LEU A 1 218 ? -2.341 -19.249 -15.657 1.00 96.12 218 LEU A N 1
ATOM 1679 C CA . LEU A 1 218 ? -2.414 -20.674 -15.979 1.00 96.12 218 LEU A CA 1
ATOM 1680 C C . LEU A 1 218 ? -3.869 -21.123 -16.083 1.00 96.12 218 LEU A C 1
ATOM 1682 O O . LEU A 1 218 ? -4.690 -20.816 -15.217 1.00 96.12 218 LEU A O 1
ATOM 1686 N N . CYS A 1 219 ? -4.182 -21.890 -17.127 1.00 95.81 219 CYS A N 1
ATOM 1687 C CA . CYS A 1 219 ? -5.464 -22.580 -17.212 1.00 95.81 219 CYS A CA 1
ATOM 1688 C C . CYS A 1 219 ? -5.539 -23.710 -16.172 1.00 95.81 219 CYS A C 1
ATOM 1690 O O . CYS A 1 219 ? -4.512 -24.241 -15.742 1.00 95.81 219 CYS A O 1
ATOM 1692 N N . ASP A 1 220 ? -6.756 -24.105 -15.797 1.00 94.12 220 ASP A N 1
ATOM 1693 C CA . ASP A 1 220 ? -6.977 -25.129 -14.767 1.00 94.12 220 ASP A CA 1
ATOM 1694 C C . ASP A 1 220 ? -6.306 -26.470 -15.127 1.00 94.12 220 ASP A C 1
ATOM 1696 O O . ASP A 1 220 ? -5.673 -27.089 -14.277 1.00 94.12 220 ASP A O 1
ATOM 1700 N N . ALA A 1 221 ? -6.295 -26.855 -16.409 1.00 93.38 221 ALA A N 1
ATOM 1701 C CA . ALA A 1 221 ? -5.610 -28.067 -16.872 1.00 93.38 221 ALA A CA 1
ATOM 1702 C C . ALA A 1 221 ? -4.085 -28.027 -16.650 1.00 93.38 221 ALA A C 1
ATOM 1704 O O . ALA A 1 221 ? -3.472 -29.034 -16.304 1.00 93.38 221 ALA A O 1
ATOM 1705 N N . CYS A 1 222 ? -3.453 -26.866 -16.847 1.00 93.56 222 CYS A N 1
ATOM 1706 C CA . CYS A 1 222 ? -2.024 -26.707 -16.587 1.00 93.56 222 CYS A CA 1
ATOM 1707 C C . CYS A 1 222 ? -1.705 -26.618 -15.095 1.00 93.56 222 CYS A C 1
ATOM 1709 O O . CYS A 1 222 ? -0.593 -26.986 -14.725 1.00 93.56 222 CYS A O 1
ATOM 1711 N N . MET A 1 223 ? -2.654 -26.141 -14.284 1.00 91.62 223 MET A N 1
ATOM 1712 C CA . MET A 1 223 ? -2.533 -26.055 -12.830 1.00 91.62 223 MET A CA 1
ATOM 1713 C C . MET A 1 223 ? -2.638 -27.432 -12.164 1.00 91.62 223 MET A C 1
ATOM 1715 O O . MET A 1 223 ? -1.888 -27.724 -11.244 1.00 91.62 223 MET A O 1
ATOM 1719 N N . GLU A 1 224 ? -3.522 -28.306 -12.650 1.00 90.06 224 GLU A N 1
ATOM 1720 C CA . GLU A 1 224 ? -3.616 -29.695 -12.170 1.00 90.06 224 GLU A CA 1
ATOM 1721 C C . GLU A 1 224 ? -2.384 -30.539 -12.540 1.00 90.06 224 GLU A C 1
ATOM 1723 O O . GLU A 1 224 ? -2.088 -31.535 -11.884 1.00 90.06 224 GLU A O 1
ATOM 1728 N N . ALA A 1 225 ? -1.665 -30.140 -13.591 1.00 83.38 225 ALA A N 1
ATOM 1729 C CA . ALA A 1 225 ? -0.465 -30.804 -14.096 1.00 83.38 225 ALA A CA 1
ATOM 1730 C C . ALA A 1 225 ? 0.843 -30.093 -13.688 1.00 83.38 225 ALA A C 1
ATOM 1732 O O . ALA A 1 225 ? 1.841 -30.195 -14.416 1.00 83.38 225 ALA A O 1
ATOM 1733 N N . TRP A 1 226 ? 0.818 -29.297 -12.616 1.00 71.38 226 TRP A N 1
ATOM 1734 C CA . TRP A 1 226 ? 1.953 -28.513 -12.118 1.00 71.38 226 TRP A CA 1
ATOM 1735 C C . TRP A 1 226 ? 2.556 -29.130 -10.857 1.00 71.38 226 TRP A C 1
ATOM 1737 O O . TRP A 1 226 ? 1.780 -29.627 -10.011 1.00 71.38 226 TRP A O 1
#

Nearest PDB structures (foldseek):
  7b9v-assembly1_D  TM=4.274E-01  e=5.020E+00  Saccharomyces cerevisiae

Radius of gyration: 44.3 Å; Cα contacts (8 Å, |Δi|>4): 116; chains: 1; bounding box: 113×99×119 Å